Protein AF-A0AAX1YB91-F1 (afdb_monomer)

Solvent-accessible surface area (backbone atoms only — not comparable to full-atom values): 19343 Å² total; per-residue (Å²): 129,89,69,47,73,42,66,29,63,76,40,48,54,97,92,44,94,58,43,62,37,59,66,59,70,47,83,37,47,56,36,30,45,34,45,32,51,86,90,63,46,63,71,57,50,53,52,47,52,40,73,75,34,52,90,83,40,94,71,84,87,83,93,79,67,83,92,74,75,84,89,84,88,81,89,84,90,88,86,89,89,87,80,83,73,68,47,62,65,47,46,56,54,48,52,55,49,48,55,55,48,51,54,51,49,55,54,53,48,60,32,61,36,70,64,92,51,97,86,55,75,83,22,62,35,48,51,48,52,51,51,49,53,52,49,53,54,52,50,52,51,52,52,50,48,52,53,52,50,53,51,55,49,57,73,73,49,76,89,66,68,44,76,48,78,40,60,50,52,68,58,55,66,66,73,45,81,83,62,82,59,51,46,103,83,66,45,38,54,50,79,73,29,44,35,34,34,51,55,97,41,26,77,45,75,38,72,48,78,88,71,42,86,86,47,66,68,59,50,44,52,56,51,33,53,55,27,56,78,71,64,40,57,71,62,28,44,54,38,52,33,53,51,49,53,50,51,29,58,75,68,72,51,56,66,70,64,63,42,67,80,38,65,68,50,40,63,68,59,62,64,66,101,79,65,96,77,59,89,73,70,76,80,76,83,70,49,67,64,54,49,51,51,53,58,48,45,50,33,42,80,68,78,36,44,66,66,49,44,78,75,54,73,81,81,80,127

Radius of gyration: 29.57 Å; Cα contacts (8 Å, |Δi|>4): 265; chains: 1; bounding box: 58×62×84 Å

Foldseek 3Di:
DPWDKQFQQPQDDPPDPGGLAPDGIDTFDQEEQEAEAPPLCLVSVLVSCCVVCVVPDVDDDDDDDVVPDDDDDDDDDDDDDDDDPVVVVVVVVVVVVVVVVVVVVVVVVVLCDADPDPPDDGGVVNVVVVVVVVVVVVVVVVVVVVVVVVVVVCVVDDRRHHYHYDNDVVCSVVVQDDDQDQDVPGDGSLNVGWYWYQAPSYTDTDRDPVSDDDDPLLVLLSQLVSCLVVQVQVSNLVSLLVNLVVVCVVVVHDSCVLCVPPPVCCVRRVPDPPPPPDPPPPPDPDGSVRVVVVSLVSCVVVVNNVVVCVSDPDPPD

Structure (mmCIF, N/CA/C/O backbone):
data_AF-A0AAX1YB91-F1
#
_entry.id   AF-A0AAX1YB91-F1
#
loop_
_atom_site.group_PDB
_atom_site.id
_atom_site.type_symbol
_atom_site.label_atom_id
_atom_site.label_alt_id
_atom_site.label_comp_id
_atom_site.label_asym_id
_atom_site.label_entity_id
_atom_site.label_seq_id
_atom_site.pdbx_PDB_ins_code
_atom_site.Cartn_x
_atom_site.Cartn_y
_atom_site.Cartn_z
_atom_site.occupancy
_atom_site.B_iso_or_equiv
_atom_site.auth_seq_id
_atom_site.auth_comp_id
_atom_site.auth_asym_id
_atom_site.auth_atom_id
_atom_site.pdbx_PDB_model_num
ATOM 1 N N . MET A 1 1 ? 11.766 23.973 -8.578 1.00 48.22 1 MET A N 1
ATOM 2 C CA . MET A 1 1 ? 12.139 22.953 -7.577 1.00 48.22 1 MET A CA 1
ATOM 3 C C . MET A 1 1 ? 13.293 22.188 -8.174 1.00 48.22 1 MET A C 1
ATOM 5 O O . MET A 1 1 ? 13.181 21.817 -9.332 1.00 48.22 1 MET A O 1
ATOM 9 N N . VAL A 1 2 ? 14.394 22.038 -7.446 1.00 55.06 2 VAL A N 1
ATOM 10 C CA . VAL A 1 2 ? 15.493 21.168 -7.877 1.00 55.06 2 VAL A CA 1
ATOM 11 C C . VAL A 1 2 ? 14.982 19.739 -7.709 1.00 55.06 2 VAL A C 1
ATOM 13 O O . VAL A 1 2 ? 14.689 19.331 -6.588 1.00 55.06 2 VAL A O 1
ATOM 16 N N . SER A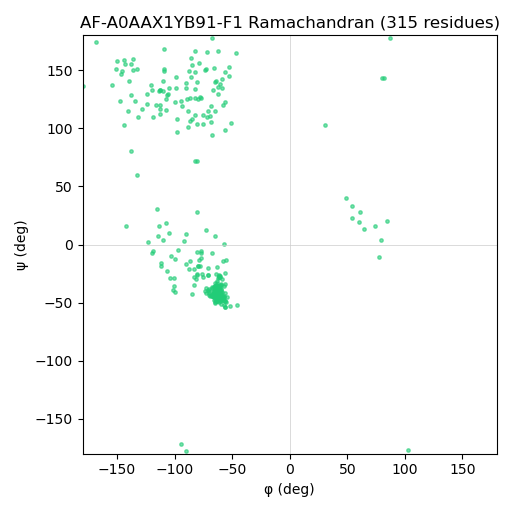 1 3 ? 14.729 19.039 -8.812 1.00 67.19 3 SER A N 1
ATOM 17 C CA . SER A 1 3 ? 14.416 17.610 -8.794 1.00 67.19 3 SER A CA 1
ATOM 18 C C . SER A 1 3 ? 15.719 16.847 -8.609 1.00 67.19 3 SER A C 1
ATOM 20 O O . SER A 1 3 ? 16.680 17.069 -9.345 1.00 67.19 3 SER A O 1
ATOM 22 N N . THR A 1 4 ? 15.765 15.963 -7.619 1.00 87.06 4 THR A N 1
ATOM 23 C CA . THR A 1 4 ? 16.942 15.127 -7.383 1.00 87.06 4 THR A CA 1
ATOM 24 C C . THR A 1 4 ? 16.798 13.859 -8.190 1.00 87.06 4 THR A C 1
ATOM 26 O O . THR A 1 4 ? 15.802 13.156 -8.064 1.00 87.06 4 THR A O 1
ATOM 29 N N . VAL A 1 5 ? 17.789 13.568 -9.021 1.00 91.75 5 VAL A N 1
ATOM 30 C CA . VAL A 1 5 ? 17.759 12.415 -9.919 1.00 91.75 5 VAL A CA 1
ATOM 31 C C . VAL A 1 5 ? 18.680 11.323 -9.387 1.00 91.75 5 VAL A C 1
ATOM 33 O O . VAL A 1 5 ? 19.805 11.603 -8.962 1.00 91.75 5 VAL A O 1
ATOM 36 N N . ILE A 1 6 ? 18.186 10.087 -9.396 1.00 92.69 6 ILE A N 1
ATOM 37 C CA . ILE A 1 6 ? 18.936 8.867 -9.085 1.00 92.69 6 ILE A CA 1
ATOM 38 C C . ILE A 1 6 ? 19.190 8.124 -10.392 1.00 92.69 6 ILE A C 1
ATOM 40 O O . ILE A 1 6 ? 18.256 7.866 -11.146 1.00 92.69 6 ILE A O 1
ATOM 44 N N . ASN A 1 7 ? 20.442 7.762 -10.656 1.00 92.25 7 ASN A N 1
ATOM 45 C CA . ASN A 1 7 ? 20.810 7.024 -11.858 1.00 92.25 7 ASN A CA 1
ATOM 46 C C . ASN A 1 7 ? 20.544 5.527 -11.642 1.00 92.25 7 ASN A C 1
ATOM 48 O O . ASN A 1 7 ? 21.228 4.878 -10.844 1.00 92.25 7 ASN A O 1
ATOM 52 N N . LEU A 1 8 ? 19.560 4.978 -12.355 1.00 91.75 8 LEU A N 1
ATOM 53 C CA . LEU A 1 8 ? 19.151 3.579 -12.218 1.00 91.75 8 LEU A CA 1
ATOM 54 C C . LEU A 1 8 ? 20.141 2.617 -12.885 1.00 91.75 8 LEU A C 1
ATOM 56 O O . LEU A 1 8 ? 20.321 1.503 -12.397 1.00 91.75 8 LEU A O 1
ATOM 60 N N . LYS A 1 9 ? 20.866 3.056 -13.925 1.00 89.75 9 LYS A N 1
ATOM 61 C CA . LYS A 1 9 ? 21.873 2.229 -14.623 1.00 89.75 9 LYS A CA 1
ATOM 62 C C . LYS A 1 9 ? 23.048 1.833 -13.734 1.00 89.75 9 LYS A C 1
ATOM 64 O O . LYS A 1 9 ? 23.705 0.828 -13.991 1.00 89.75 9 LYS A O 1
ATOM 69 N N . GLN A 1 10 ? 23.329 2.622 -12.700 1.00 87.62 10 GLN A N 1
ATOM 70 C CA . GLN A 1 10 ? 24.386 2.327 -11.730 1.00 87.62 10 GLN A CA 1
ATOM 71 C C . GLN A 1 10 ? 23.962 1.287 -10.685 1.00 87.62 10 GLN A C 1
ATOM 73 O O . GLN A 1 10 ? 24.814 0.763 -9.969 1.00 87.62 10 GLN A O 1
ATOM 78 N N . ILE A 1 11 ? 22.666 0.981 -10.585 1.00 88.50 11 ILE A N 1
ATOM 79 C CA . ILE A 1 11 ? 22.140 0.014 -9.626 1.00 88.50 11 ILE A CA 1
ATOM 80 C C . ILE A 1 11 ? 22.173 -1.364 -10.275 1.00 88.50 11 ILE A C 1
ATOM 82 O O . ILE A 1 11 ? 21.309 -1.701 -11.077 1.00 88.50 11 ILE A O 1
ATOM 86 N N . LYS A 1 12 ? 23.169 -2.169 -9.921 1.00 84.44 12 LYS A N 1
ATOM 87 C CA . LYS A 1 12 ? 23.352 -3.541 -10.405 1.00 84.44 12 LYS A CA 1
ATOM 88 C C . LYS A 1 12 ? 23.763 -4.447 -9.251 1.00 84.44 12 LYS A C 1
ATOM 90 O O . LYS A 1 12 ? 24.314 -3.969 -8.262 1.00 84.44 12 LYS A O 1
ATOM 95 N N . PHE A 1 13 ? 23.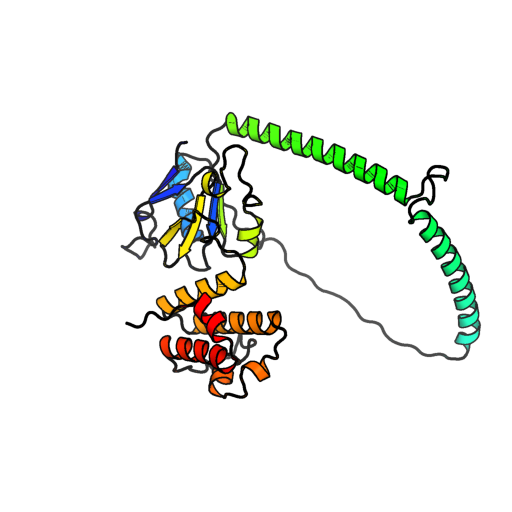483 -5.739 -9.374 1.00 78.06 13 PHE A N 1
ATOM 96 C CA . PHE A 1 13 ? 24.095 -6.733 -8.496 1.00 78.06 13 PHE A CA 1
ATOM 97 C C . PHE A 1 13 ? 25.567 -6.916 -8.868 1.00 78.06 13 PHE A C 1
ATOM 99 O O . PHE A 1 13 ? 25.919 -6.738 -10.034 1.00 78.06 13 PHE A O 1
ATOM 106 N N . ASP A 1 14 ? 26.402 -7.285 -7.897 1.00 72.69 14 ASP A N 1
ATOM 107 C CA . ASP A 1 14 ? 27.850 -7.444 -8.099 1.00 72.69 14 ASP A CA 1
ATOM 108 C C . ASP A 1 14 ? 28.170 -8.444 -9.227 1.00 72.69 14 ASP A C 1
ATOM 110 O O . ASP A 1 14 ? 29.085 -8.215 -10.018 1.00 72.69 14 ASP A O 1
ATOM 114 N N . ASP A 1 15 ? 27.332 -9.473 -9.378 1.00 74.38 15 ASP A N 1
ATOM 115 C CA . ASP A 1 15 ? 27.473 -10.528 -10.389 1.00 74.38 15 ASP A CA 1
ATOM 116 C C . ASP A 1 15 ? 26.717 -10.241 -11.706 1.00 74.38 15 ASP A C 1
ATOM 118 O O . ASP A 1 15 ? 26.695 -11.077 -12.611 1.00 74.38 15 ASP A O 1
ATOM 122 N N . SER A 1 16 ? 26.071 -9.075 -11.841 1.00 75.25 16 SER A N 1
ATOM 123 C CA . SER A 1 16 ? 25.240 -8.726 -13.002 1.00 75.25 16 SER A CA 1
ATOM 124 C C . SER A 1 16 ? 25.842 -7.596 -13.834 1.00 75.25 16 SER A C 1
ATOM 126 O O . SER A 1 16 ? 26.208 -6.533 -13.330 1.00 75.25 16 SER A O 1
ATOM 128 N N . VAL A 1 17 ? 25.867 -7.792 -15.155 1.00 74.62 17 VAL A N 1
ATOM 129 C CA . VAL A 1 17 ? 26.252 -6.747 -16.119 1.00 74.62 17 VAL A CA 1
ATOM 130 C C . VAL A 1 17 ? 25.080 -5.800 -16.401 1.00 74.62 17 VAL A C 1
ATOM 132 O O . VAL A 1 17 ? 25.293 -4.620 -16.679 1.00 74.62 17 VAL A O 1
ATOM 135 N N . SER A 1 18 ? 23.842 -6.294 -16.304 1.00 81.31 18 SER A N 1
ATOM 136 C CA . SER A 1 18 ? 22.633 -5.495 -16.506 1.00 81.31 18 SER A CA 1
ATOM 137 C C . SER A 1 18 ? 22.196 -4.780 -15.222 1.00 81.31 18 SER A C 1
ATOM 139 O O . SER A 1 18 ? 22.308 -5.364 -14.134 1.00 81.31 18 SER A O 1
ATOM 141 N N . PRO A 1 19 ? 21.656 -3.551 -15.333 1.00 86.62 19 PRO A N 1
ATOM 142 C CA . PRO A 1 19 ? 21.009 -2.868 -14.220 1.00 86.62 19 PRO A CA 1
ATOM 143 C C . PRO A 1 19 ? 19.867 -3.696 -13.631 1.00 86.62 19 PRO A C 1
ATOM 145 O O . PRO A 1 19 ? 19.183 -4.431 -14.342 1.00 86.62 19 PRO A O 1
ATOM 148 N N . LEU A 1 20 ? 19.656 -3.549 -12.325 1.00 87.38 20 LEU A N 1
ATOM 149 C CA . LEU A 1 20 ? 18.555 -4.170 -11.602 1.00 87.38 20 LEU A CA 1
ATOM 150 C C . LEU A 1 20 ? 17.213 -3.589 -12.040 1.00 87.38 20 LEU A C 1
ATOM 152 O O . LEU A 1 20 ? 16.265 -4.341 -12.231 1.00 87.38 20 LEU A O 1
ATOM 156 N N . PHE A 1 21 ? 17.133 -2.263 -12.168 1.00 90.25 21 PHE A N 1
ATOM 157 C CA . PHE A 1 21 ? 15.907 -1.562 -12.533 1.00 90.25 21 PHE A CA 1
ATOM 158 C C . PHE A 1 21 ? 15.887 -1.208 -14.018 1.00 90.25 21 PHE A C 1
ATOM 160 O O . PHE A 1 21 ? 16.916 -0.856 -14.597 1.00 90.25 21 PHE A O 1
ATOM 167 N N . LYS A 1 22 ? 14.701 -1.275 -14.625 1.00 88.25 22 LYS A N 1
ATOM 168 C CA . LYS A 1 22 ? 14.459 -0.780 -15.980 1.00 88.25 22 LYS A CA 1
ATOM 169 C C . LYS A 1 22 ? 14.426 0.749 -15.982 1.00 88.25 22 LYS A C 1
ATOM 171 O O . LYS A 1 22 ? 14.001 1.375 -15.011 1.00 88.25 22 LYS A O 1
ATOM 176 N N . GLY A 1 23 ? 14.820 1.328 -17.112 1.00 88.75 23 GLY A N 1
ATOM 177 C CA . GLY A 1 23 ? 14.903 2.772 -17.294 1.00 88.75 23 GLY A CA 1
ATOM 178 C C . GLY A 1 23 ? 16.242 3.357 -16.855 1.00 88.75 23 GLY A C 1
ATOM 179 O O . GLY A 1 23 ? 17.145 2.663 -16.386 1.00 88.75 23 GLY A O 1
ATOM 180 N N . ASP A 1 24 ? 16.368 4.663 -17.055 1.00 90.50 24 ASP A N 1
ATOM 181 C CA . ASP A 1 24 ? 17.648 5.354 -16.930 1.00 90.50 24 ASP A CA 1
ATOM 182 C C . ASP A 1 24 ? 17.775 6.066 -15.583 1.00 90.50 24 ASP A C 1
ATOM 184 O O . ASP A 1 24 ? 18.830 6.032 -14.943 1.00 90.50 24 ASP A O 1
ATOM 188 N N . GLU A 1 25 ? 16.687 6.693 -15.141 1.00 93.19 25 GLU A N 1
ATOM 189 C CA . GLU A 1 25 ? 16.687 7.663 -14.056 1.00 93.19 25 GLU A CA 1
ATOM 190 C C . GLU A 1 25 ? 15.391 7.594 -13.237 1.00 93.19 25 GLU A C 1
ATOM 192 O O . GLU A 1 25 ? 14.311 7.334 -13.767 1.00 93.19 25 GLU A O 1
ATOM 197 N N . LEU A 1 26 ? 15.505 7.853 -11.933 1.00 93.75 26 LEU A N 1
ATOM 198 C CA . LEU A 1 26 ? 14.384 8.027 -11.013 1.00 93.75 26 LEU A CA 1
ATOM 199 C C . LEU A 1 26 ? 14.397 9.452 -10.458 1.00 93.75 26 LEU A C 1
ATOM 201 O O . LEU A 1 26 ? 15.337 9.860 -9.774 1.00 93.75 26 LEU A O 1
ATOM 205 N N . GLU A 1 27 ? 13.321 10.192 -10.712 1.00 93.38 27 GLU A N 1
ATOM 206 C CA . GLU A 1 27 ? 13.147 11.554 -10.211 1.00 93.38 27 GLU A CA 1
ATOM 207 C C . GLU A 1 27 ? 12.528 11.574 -8.809 1.00 93.38 27 GLU A C 1
ATOM 209 O O . GLU A 1 27 ? 11.421 11.073 -8.569 1.00 93.38 27 GLU A O 1
ATOM 214 N N . LEU A 1 28 ? 13.203 12.247 -7.884 1.00 91.81 28 LEU A N 1
ATOM 215 C CA . LEU A 1 28 ? 12.761 12.468 -6.517 1.00 91.81 28 LEU A CA 1
ATOM 216 C C . LEU A 1 28 ? 12.394 13.941 -6.292 1.00 91.81 28 LEU A C 1
ATOM 218 O O . LEU A 1 28 ? 13.132 14.869 -6.630 1.00 91.81 28 LEU A O 1
ATOM 222 N N . SER A 1 29 ? 11.231 14.139 -5.680 1.00 90.06 29 SER A N 1
ATOM 223 C CA . SER A 1 29 ? 10.767 15.409 -5.118 1.00 90.06 29 SER A CA 1
ATOM 224 C C . SER A 1 29 ? 11.110 15.482 -3.622 1.00 90.06 29 SER A C 1
ATOM 226 O O . SER A 1 29 ? 11.781 14.601 -3.088 1.00 90.06 29 SER A O 1
ATOM 228 N N . SER A 1 30 ? 10.619 16.490 -2.897 1.00 87.31 30 SER A N 1
ATOM 229 C CA . SER A 1 30 ? 10.821 16.572 -1.442 1.00 87.31 30 SER A CA 1
ATOM 230 C C . SER A 1 30 ? 10.216 15.393 -0.667 1.00 87.31 30 SER A C 1
ATOM 232 O O . SER A 1 30 ? 10.697 15.064 0.413 1.00 87.31 30 SER A O 1
ATOM 234 N N . LYS A 1 31 ? 9.158 14.754 -1.183 1.00 90.75 31 LYS A N 1
ATOM 235 C CA . LYS A 1 31 ? 8.525 13.582 -0.560 1.00 90.75 31 LYS A CA 1
ATOM 236 C C . LYS A 1 31 ? 8.176 12.549 -1.618 1.00 90.75 31 LYS A C 1
ATOM 238 O O . LYS A 1 31 ? 7.519 12.870 -2.605 1.00 90.75 31 LYS A O 1
ATOM 243 N N . ASN A 1 32 ? 8.595 11.313 -1.395 1.00 93.94 32 ASN A N 1
ATOM 244 C CA . ASN A 1 32 ? 8.465 10.237 -2.365 1.00 93.94 32 ASN A CA 1
ATOM 245 C C . ASN A 1 32 ? 7.949 8.989 -1.656 1.00 93.94 32 ASN A C 1
ATO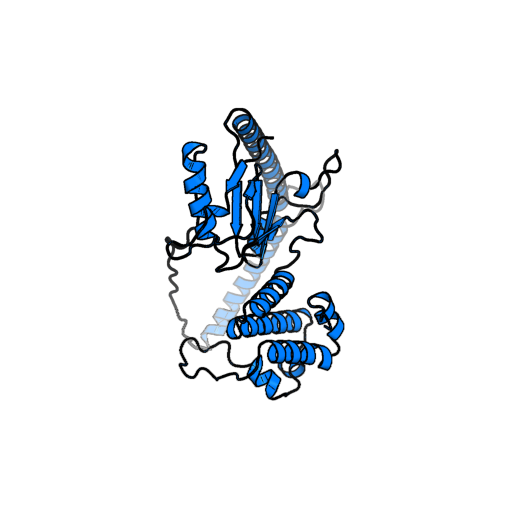M 247 O O . ASN A 1 32 ? 8.560 8.530 -0.693 1.00 93.94 32 ASN A O 1
ATOM 251 N N . PHE A 1 33 ? 6.832 8.452 -2.132 1.00 94.62 33 PHE A N 1
ATOM 252 C CA . PHE A 1 33 ? 6.193 7.261 -1.584 1.00 94.62 33 PHE A CA 1
ATOM 253 C C . PHE A 1 33 ? 6.292 6.148 -2.616 1.00 94.62 33 PHE A C 1
ATOM 255 O O . PHE A 1 33 ? 5.686 6.232 -3.682 1.00 94.62 33 PHE A O 1
ATOM 262 N N . ILE A 1 34 ? 7.072 5.119 -2.310 1.00 94.62 34 ILE A N 1
ATOM 263 C CA . ILE A 1 34 ? 7.382 4.037 -3.236 1.00 94.62 34 ILE A CA 1
ATOM 264 C C . ILE A 1 34 ? 6.864 2.729 -2.645 1.00 94.62 34 ILE A C 1
ATOM 266 O O . ILE A 1 34 ? 7.396 2.220 -1.652 1.00 94.62 34 ILE A O 1
ATOM 270 N N . PHE A 1 35 ? 5.819 2.183 -3.261 1.00 91.44 35 PHE A N 1
ATOM 271 C CA . PHE A 1 35 ? 5.369 0.832 -2.962 1.00 91.44 35 PHE A CA 1
ATOM 272 C C . PHE A 1 35 ? 6.220 -0.170 -3.740 1.00 91.44 35 PHE A C 1
ATOM 274 O O . PHE A 1 35 ? 6.354 -0.076 -4.960 1.00 91.44 35 PHE A O 1
ATOM 281 N N . ALA A 1 36 ? 6.802 -1.132 -3.037 1.00 86.94 36 ALA A N 1
ATOM 282 C CA . ALA A 1 36 ? 7.655 -2.145 -3.635 1.00 86.94 36 ALA A CA 1
ATOM 283 C C . ALA A 1 36 ? 7.523 -3.466 -2.878 1.00 86.94 36 ALA A C 1
ATOM 285 O O . ALA A 1 36 ? 7.777 -3.543 -1.668 1.00 86.94 36 ALA A O 1
ATOM 286 N N . LYS A 1 37 ? 7.166 -4.528 -3.602 1.00 79.69 37 LYS A N 1
ATOM 287 C CA . LYS A 1 37 ? 6.978 -5.869 -3.039 1.00 79.69 37 LYS A CA 1
ATOM 288 C C . LYS A 1 37 ? 8.276 -6.411 -2.435 1.00 79.69 37 LYS A C 1
ATOM 290 O O . LYS A 1 37 ? 9.374 -5.853 -2.576 1.00 79.69 37 LYS A O 1
ATOM 295 N N . ASN A 1 38 ? 8.156 -7.481 -1.659 1.00 72.62 38 ASN A N 1
ATOM 296 C CA . ASN A 1 38 ? 9.329 -8.176 -1.137 1.00 72.62 38 ASN A CA 1
ATOM 297 C C . ASN A 1 38 ? 10.148 -8.769 -2.284 1.00 72.62 38 ASN A C 1
ATOM 299 O O . ASN A 1 38 ? 9.597 -9.188 -3.292 1.00 72.62 38 ASN A O 1
ATOM 303 N N . GLY A 1 39 ? 11.474 -8.688 -2.171 1.00 70.25 39 GLY A N 1
ATOM 304 C CA . GLY A 1 39 ? 12.380 -9.062 -3.259 1.00 70.25 39 GLY A CA 1
ATOM 305 C C . GLY A 1 39 ? 12.529 -8.032 -4.390 1.00 70.25 39 GLY A C 1
ATOM 306 O O . GLY A 1 39 ? 13.485 -8.134 -5.146 1.00 70.25 39 GLY A O 1
ATOM 307 N N . SER A 1 40 ? 11.710 -6.974 -4.475 1.00 80.88 40 SER A N 1
ATOM 308 C CA . SER A 1 40 ? 11.790 -5.968 -5.561 1.00 80.88 40 SER A CA 1
ATOM 309 C C . SER A 1 40 ? 12.996 -5.012 -5.489 1.00 80.88 40 SER A C 1
ATOM 311 O O . SER A 1 40 ? 13.009 -3.989 -6.164 1.00 80.88 40 SER A O 1
ATOM 313 N N . GLY A 1 41 ? 13.998 -5.290 -4.649 1.00 83.25 41 GLY A N 1
ATOM 314 C CA . GLY A 1 41 ? 15.222 -4.482 -4.570 1.00 83.25 41 GLY A CA 1
ATOM 315 C C . GLY A 1 41 ? 15.154 -3.238 -3.675 1.00 83.25 41 GLY A C 1
ATOM 316 O O . GLY A 1 41 ? 15.993 -2.358 -3.823 1.00 83.25 41 GLY A O 1
ATOM 317 N N . LYS A 1 42 ? 14.209 -3.148 -2.723 1.00 88.00 42 LYS A N 1
ATOM 318 C CA . LYS A 1 42 ? 14.085 -2.006 -1.784 1.00 88.00 42 LYS A CA 1
ATOM 319 C C . LYS A 1 42 ? 15.388 -1.669 -1.052 1.00 88.00 42 LYS A C 1
ATOM 321 O O . LYS A 1 42 ? 15.829 -0.524 -1.076 1.00 88.00 42 LYS A O 1
ATOM 326 N N . SER A 1 43 ? 16.006 -2.667 -0.417 1.00 86.00 43 SER A N 1
ATOM 327 C CA . SER A 1 43 ? 17.255 -2.484 0.332 1.00 86.00 43 SER A CA 1
ATOM 328 C C . SER A 1 43 ? 18.410 -2.101 -0.595 1.00 86.00 43 SER A C 1
ATOM 330 O O . SER A 1 43 ? 19.233 -1.266 -0.233 1.00 86.00 43 SER A O 1
ATOM 332 N N . THR A 1 44 ? 18.443 -2.657 -1.810 1.00 89.31 44 THR A N 1
ATOM 333 C CA . THR A 1 44 ? 19.412 -2.280 -2.848 1.00 89.31 44 THR A CA 1
ATOM 334 C C . THR A 1 44 ? 19.230 -0.820 -3.257 1.00 89.31 44 THR A C 1
ATOM 336 O O . THR A 1 44 ? 20.194 -0.065 -3.246 1.00 89.31 44 THR A O 1
ATOM 339 N N . LEU A 1 45 ? 17.993 -0.389 -3.522 1.00 90.31 45 LEU A N 1
ATOM 340 C CA . LEU A 1 45 ? 17.670 0.993 -3.871 1.00 90.31 45 LEU A CA 1
ATOM 341 C C . LEU A 1 45 ? 18.047 1.971 -2.751 1.00 90.31 45 LEU A C 1
ATOM 343 O O . LEU A 1 45 ? 18.655 2.998 -3.032 1.00 90.31 45 LEU A O 1
ATOM 347 N N . SER A 1 46 ? 17.736 1.645 -1.492 1.00 90.25 46 SER A N 1
ATOM 348 C CA . SER A 1 46 ? 18.101 2.469 -0.329 1.00 90.25 46 SER A CA 1
ATOM 349 C C . SER A 1 46 ? 19.619 2.672 -0.232 1.00 90.25 46 SER A C 1
ATOM 351 O O . SER A 1 46 ? 20.097 3.807 -0.158 1.00 90.25 46 SER A O 1
ATOM 353 N N . LYS A 1 47 ? 20.393 1.582 -0.353 1.00 88.94 47 LYS A N 1
ATOM 354 C CA . LYS A 1 47 ? 21.862 1.635 -0.396 1.00 88.94 47 LYS A CA 1
ATOM 355 C C . LYS A 1 47 ? 22.367 2.473 -1.570 1.00 88.94 47 LYS A C 1
ATOM 357 O O . LYS A 1 47 ? 23.245 3.304 -1.377 1.00 88.94 47 LYS A O 1
ATOM 362 N N . SER A 1 48 ? 21.801 2.310 -2.765 1.00 89.56 48 SER A N 1
ATOM 363 C CA . SER A 1 48 ? 22.209 3.081 -3.945 1.00 89.56 48 SER A CA 1
ATOM 364 C C . SER A 1 48 ? 21.902 4.572 -3.824 1.00 89.56 48 SER A C 1
ATOM 366 O O . SER A 1 48 ? 22.741 5.383 -4.208 1.00 89.56 48 SER A O 1
ATOM 368 N N . ILE A 1 49 ? 20.748 4.948 -3.260 1.00 90.62 49 ILE A N 1
ATOM 369 C CA . ILE A 1 49 ? 20.422 6.353 -2.974 1.00 90.62 49 ILE A CA 1
ATOM 370 C C . ILE A 1 49 ? 21.460 6.933 -2.012 1.00 90.62 49 ILE A C 1
ATOM 372 O O . ILE A 1 49 ? 22.005 8.000 -2.286 1.00 90.62 49 ILE A O 1
ATOM 376 N N . TYR A 1 50 ? 21.786 6.213 -0.934 1.00 90.69 50 TYR A N 1
ATOM 377 C CA . TYR A 1 50 ? 22.843 6.616 -0.007 1.00 90.69 50 TYR A CA 1
ATOM 378 C C . TYR A 1 50 ? 24.180 6.813 -0.734 1.00 90.69 50 TYR A C 1
ATOM 380 O O . TYR A 1 50 ? 24.753 7.898 -0.682 1.00 90.69 50 TYR A O 1
ATOM 388 N N . SER A 1 51 ? 24.645 5.816 -1.490 1.00 89.75 51 SER A N 1
ATOM 389 C CA . SER A 1 51 ? 25.932 5.876 -2.190 1.00 89.75 51 SER A CA 1
ATOM 390 C C . SER A 1 51 ? 26.021 7.019 -3.204 1.00 89.75 51 SER A C 1
ATOM 392 O O . SER A 1 51 ? 27.056 7.680 -3.269 1.00 89.75 51 SER A O 1
ATOM 394 N N . GLN A 1 52 ? 24.956 7.258 -3.979 1.00 91.81 52 GLN A N 1
ATOM 395 C CA . GLN A 1 52 ? 24.924 8.296 -5.014 1.00 91.81 52 GLN A CA 1
ATOM 396 C C . GLN A 1 52 ? 24.763 9.709 -4.441 1.00 91.81 52 GLN A C 1
ATOM 398 O O . GLN A 1 52 ? 25.138 10.667 -5.112 1.00 91.81 52 GLN A O 1
ATOM 403 N N . LYS A 1 53 ? 24.178 9.860 -3.243 1.00 91.06 53 LYS A N 1
ATOM 404 C CA . LYS A 1 53 ? 23.771 11.172 -2.710 1.00 91.06 53 LYS A CA 1
ATOM 405 C C . LYS A 1 53 ? 24.423 11.592 -1.400 1.00 91.06 53 LYS A C 1
ATOM 407 O O . LYS A 1 53 ? 24.304 12.760 -1.057 1.00 91.06 53 LYS A O 1
ATOM 412 N N . GLN A 1 54 ? 25.190 10.732 -0.734 1.00 89.25 54 GLN A N 1
ATOM 413 C CA . GLN A 1 54 ? 25.916 11.059 0.507 1.00 89.25 54 GLN A CA 1
ATOM 414 C C . GLN A 1 54 ? 26.883 12.257 0.407 1.00 89.25 54 GLN A C 1
ATOM 416 O O . GLN A 1 54 ? 27.192 12.871 1.421 1.00 89.25 54 GLN A O 1
ATOM 421 N N . SER A 1 55 ? 27.389 12.595 -0.787 1.00 87.25 55 SER A N 1
ATOM 422 C CA . SER A 1 55 ? 28.252 13.772 -0.987 1.00 87.25 55 SER A CA 1
ATOM 423 C C . SER A 1 55 ? 27.470 15.075 -1.172 1.00 87.25 55 SER A C 1
ATOM 425 O O . SER A 1 55 ? 28.031 16.152 -1.004 1.00 87.25 55 SER A O 1
ATOM 427 N N . GLU A 1 56 ? 26.198 14.976 -1.565 1.00 86.50 56 GLU A N 1
ATOM 428 C CA . GLU A 1 56 ? 25.297 16.110 -1.812 1.00 86.50 56 GLU A CA 1
ATOM 429 C C . GLU A 1 56 ? 24.343 16.351 -0.625 1.00 86.50 56 GLU A C 1
ATOM 431 O O . GLU A 1 56 ? 23.918 17.481 -0.400 1.00 86.50 56 GLU A O 1
ATOM 436 N N . TYR A 1 57 ? 24.005 15.299 0.127 1.00 84.81 57 TYR A N 1
ATOM 437 C CA . TYR A 1 57 ? 23.014 15.297 1.202 1.00 84.81 57 TYR A CA 1
ATOM 438 C C . TYR A 1 57 ? 23.521 14.535 2.428 1.00 84.81 57 TYR A C 1
ATOM 440 O O . TYR A 1 57 ? 24.214 13.526 2.312 1.00 84.81 57 TYR A O 1
ATOM 448 N N . GLU A 1 58 ? 23.068 14.949 3.609 1.00 84.00 58 GLU A N 1
ATOM 449 C CA . GLU A 1 58 ? 23.122 14.114 4.809 1.00 84.00 58 GLU A CA 1
ATOM 450 C C . GLU A 1 58 ? 22.021 13.040 4.718 1.00 84.00 58 GLU A C 1
ATOM 452 O O . GLU A 1 58 ? 20.831 13.332 4.860 1.00 84.00 58 GLU A O 1
ATOM 457 N N . VAL A 1 59 ? 22.405 11.798 4.403 1.00 84.62 59 VAL A N 1
ATOM 458 C CA . VAL A 1 59 ? 21.458 10.699 4.155 1.00 84.62 59 VAL A CA 1
ATOM 459 C C . VAL A 1 59 ? 21.323 9.809 5.390 1.00 84.62 59 VAL A C 1
ATOM 461 O O . VAL A 1 59 ? 22.294 9.203 5.841 1.00 84.62 59 VAL A O 1
ATOM 464 N N . HIS A 1 60 ? 20.095 9.661 5.888 1.00 84.19 60 HIS A N 1
ATOM 465 C CA . HIS A 1 60 ? 19.748 8.725 6.960 1.00 84.19 60 HIS A CA 1
ATOM 466 C C . HIS A 1 60 ? 18.830 7.619 6.430 1.00 84.19 60 HIS A C 1
ATOM 468 O O . HIS A 1 60 ? 17.830 7.904 5.771 1.00 84.19 60 HIS A O 1
ATOM 474 N N . VAL A 1 61 ? 19.150 6.364 6.751 1.00 82.75 61 VAL A N 1
ATOM 475 C CA . VAL A 1 61 ? 18.351 5.181 6.393 1.00 82.75 61 VAL A CA 1
ATOM 476 C C . VAL A 1 61 ? 17.763 4.576 7.666 1.00 82.75 61 VAL A C 1
ATOM 478 O O . VAL A 1 61 ? 18.471 4.424 8.660 1.00 82.75 61 VAL A O 1
ATOM 481 N N . PHE A 1 62 ? 16.470 4.251 7.646 1.00 79.00 62 PHE A N 1
ATOM 482 C CA . PHE A 1 62 ? 15.748 3.658 8.771 1.00 79.00 62 PHE A CA 1
ATOM 483 C C . PHE A 1 62 ? 15.005 2.398 8.310 1.00 79.00 62 PHE A C 1
ATOM 485 O O . PHE A 1 62 ? 14.080 2.500 7.507 1.00 79.00 62 PHE A O 1
ATOM 492 N N . ASP A 1 63 ? 15.386 1.240 8.856 1.00 69.88 63 ASP A N 1
ATOM 493 C CA . ASP A 1 63 ? 14.875 -0.082 8.455 1.00 69.88 63 ASP A CA 1
ATOM 494 C C . ASP A 1 63 ? 14.034 -0.778 9.559 1.00 69.88 63 ASP A C 1
ATOM 496 O O . ASP A 1 63 ? 13.769 -1.973 9.471 1.00 69.88 63 ASP A O 1
ATOM 500 N N . GLY A 1 64 ? 13.569 -0.047 10.587 1.00 63.78 64 GLY A N 1
ATOM 501 C CA . GLY A 1 64 ? 12.692 -0.567 11.656 1.00 63.78 64 GLY A CA 1
ATOM 502 C C . GLY A 1 64 ? 13.381 -0.854 13.003 1.00 63.78 64 GLY A C 1
ATOM 503 O O . GLY A 1 64 ? 14.561 -0.567 13.184 1.00 63.78 64 GLY A O 1
ATOM 504 N N . PHE A 1 65 ? 12.612 -1.388 13.966 1.00 51.16 65 PHE A N 1
ATOM 505 C CA . PHE A 1 65 ? 13.023 -1.648 15.366 1.00 51.16 65 PHE A CA 1
ATOM 506 C C . PHE A 1 65 ? 13.066 -3.146 15.751 1.00 51.16 65 PHE A C 1
ATOM 508 O O . PHE A 1 65 ? 13.271 -3.469 16.918 1.00 51.16 65 PHE A O 1
ATOM 515 N N . GLU A 1 66 ? 12.890 -4.071 14.799 1.00 44.09 66 GLU A N 1
ATOM 516 C CA . GLU A 1 66 ? 12.797 -5.532 15.036 1.00 44.09 66 GLU A CA 1
ATOM 517 C C . GLU A 1 66 ? 14.017 -6.158 15.739 1.00 44.09 66 GLU A C 1
ATOM 519 O O . GLU A 1 66 ? 13.926 -7.259 16.269 1.00 44.09 66 GLU A O 1
ATOM 524 N N . SER A 1 67 ? 15.152 -5.462 15.817 1.00 40.72 67 SER A N 1
ATOM 525 C CA . SER A 1 67 ? 16.345 -5.940 16.524 1.00 40.72 67 SER A CA 1
ATOM 526 C C . SER A 1 67 ? 16.280 -5.830 18.055 1.00 40.72 67 SER A C 1
ATOM 528 O O . SER A 1 67 ? 17.225 -6.258 18.717 1.00 40.72 67 SER A O 1
ATOM 530 N N . LEU A 1 68 ? 15.229 -5.227 18.632 1.00 36.72 68 LEU A N 1
ATOM 531 C CA . LEU A 1 68 ? 15.266 -4.733 20.017 1.00 36.72 68 LEU A CA 1
ATOM 532 C C . LEU A 1 68 ? 14.259 -5.346 21.004 1.00 36.72 68 LEU A C 1
ATOM 534 O O . LEU A 1 68 ? 14.353 -5.018 22.186 1.00 36.72 68 LEU A O 1
ATOM 538 N N . ILE A 1 69 ? 13.313 -6.206 20.602 1.00 37.38 69 ILE A N 1
ATOM 539 C CA . ILE A 1 69 ? 12.261 -6.685 21.525 1.00 37.38 69 ILE A CA 1
ATOM 540 C C . ILE A 1 69 ? 11.967 -8.178 21.312 1.00 37.38 69 ILE A C 1
ATOM 542 O O . ILE A 1 69 ? 11.484 -8.569 20.256 1.00 37.38 69 ILE A O 1
ATOM 546 N N . GLY A 1 70 ? 12.263 -9.001 22.327 1.00 36.00 70 GLY A N 1
ATOM 547 C CA . GLY A 1 70 ? 11.848 -10.405 22.428 1.00 36.00 70 GLY A CA 1
ATOM 548 C C . GLY A 1 70 ? 10.621 -10.548 23.333 1.00 36.00 70 GLY A C 1
ATOM 549 O O . GLY A 1 70 ? 10.568 -9.932 24.399 1.00 36.00 70 GLY A O 1
ATOM 550 N N . GLU A 1 71 ? 9.637 -11.332 22.896 1.00 33.53 71 GLU A N 1
ATOM 551 C CA . GLU A 1 71 ? 8.377 -11.572 23.609 1.00 33.53 71 GLU A CA 1
ATOM 552 C C . GLU A 1 71 ? 8.548 -12.632 24.709 1.00 33.53 71 GLU A C 1
ATOM 554 O O . GLU A 1 71 ? 9.251 -13.627 24.539 1.00 33.53 71 GLU A O 1
ATOM 559 N N . ASN A 1 72 ? 7.917 -12.396 25.860 1.00 34.09 72 ASN A N 1
ATOM 560 C CA . ASN A 1 72 ? 7.970 -13.256 27.038 1.00 34.09 72 ASN A CA 1
ATOM 561 C C . ASN A 1 72 ? 6.527 -13.455 27.525 1.00 34.09 72 ASN A C 1
ATOM 563 O O . ASN A 1 72 ? 5.907 -12.508 28.009 1.00 34.09 72 ASN A O 1
ATOM 567 N N . GLU A 1 73 ? 5.987 -14.662 27.374 1.00 48.09 73 GLU A N 1
ATOM 568 C CA . GLU A 1 73 ? 4.671 -15.046 27.890 1.00 48.09 73 GLU A CA 1
ATOM 569 C C . GLU A 1 73 ? 4.863 -15.981 29.082 1.00 48.09 73 GLU A C 1
ATOM 571 O O . GLU A 1 73 ? 5.547 -16.997 28.968 1.00 48.09 73 GLU A O 1
ATOM 576 N N . ASN A 1 74 ? 4.283 -15.646 30.238 1.00 34.47 74 ASN A N 1
ATOM 577 C CA . ASN A 1 74 ? 4.283 -16.557 31.377 1.00 34.47 74 ASN A CA 1
ATOM 578 C C . ASN A 1 74 ? 3.108 -16.328 32.346 1.00 34.47 74 ASN A C 1
ATOM 580 O O . ASN A 1 74 ? 2.876 -15.193 32.765 1.00 34.47 74 ASN A O 1
ATOM 584 N N . LEU A 1 75 ? 2.536 -17.470 32.781 1.00 31.19 75 LEU A N 1
ATOM 585 C CA . LEU A 1 75 ? 1.911 -17.783 34.091 1.00 31.19 75 LEU A CA 1
ATOM 586 C C . LEU A 1 75 ? 0.454 -17.302 34.327 1.00 31.19 75 LEU A C 1
ATOM 588 O O . LEU A 1 75 ? 0.094 -16.199 33.947 1.00 31.19 75 LEU A O 1
ATOM 592 N N . ASP A 1 76 ? -0.456 -18.007 35.019 1.00 31.23 76 ASP A N 1
ATOM 593 C CA . ASP A 1 76 ? -0.529 -19.378 35.556 1.00 31.23 76 ASP A CA 1
ATOM 594 C C . ASP A 1 76 ? -1.984 -19.692 36.014 1.00 31.23 76 ASP A C 1
ATOM 596 O O . ASP A 1 76 ? -2.856 -18.823 36.025 1.00 31.23 76 ASP A O 1
ATOM 600 N N . ALA A 1 77 ? -2.194 -20.951 36.408 1.00 41.50 77 ALA A N 1
ATOM 601 C CA . ALA A 1 77 ? -3.389 -21.692 36.851 1.00 41.50 77 ALA A CA 1
ATOM 602 C C . ALA A 1 77 ? -4.378 -21.094 37.893 1.00 41.50 77 ALA A C 1
ATOM 604 O O . ALA A 1 77 ? -4.026 -20.260 38.720 1.00 41.50 77 ALA A O 1
ATOM 605 N N . PHE A 1 78 ? -5.579 -21.704 37.985 1.00 26.64 78 PHE A N 1
ATOM 606 C CA . PHE A 1 78 ? -6.405 -21.743 39.211 1.00 26.64 78 PHE A CA 1
ATOM 607 C C . PHE A 1 78 ? -7.069 -23.119 39.441 1.00 26.64 78 PHE A C 1
ATOM 609 O O . PHE A 1 78 ? -7.537 -23.760 38.501 1.00 26.64 78 PHE A O 1
ATOM 616 N N . SER A 1 79 ? -7.115 -23.554 40.711 1.00 32.19 79 SER A N 1
ATOM 617 C CA . SER A 1 79 ? -7.689 -24.823 41.201 1.00 32.19 79 SER A CA 1
ATOM 618 C C . SER A 1 79 ? -8.992 -24.609 41.995 1.00 32.19 79 SER A C 1
ATOM 620 O O . SER A 1 79 ? -9.188 -23.567 42.618 1.00 32.19 79 SER A O 1
ATOM 622 N N . LEU A 1 80 ? -9.870 -25.619 41.960 1.00 43.34 80 LEU A N 1
ATOM 623 C CA . LEU A 1 80 ? -11.231 -25.684 42.522 1.00 43.34 80 LEU A CA 1
ATOM 624 C C . LEU A 1 80 ? -11.257 -26.146 43.993 1.00 43.34 80 LEU A C 1
ATOM 626 O O . LEU A 1 80 ? -10.491 -27.031 44.368 1.00 43.34 80 LEU A O 1
ATOM 630 N N . ALA A 1 81 ? -12.236 -25.681 44.785 1.00 36.94 81 ALA A N 1
ATOM 631 C CA . ALA A 1 81 ? -12.666 -26.369 46.013 1.00 36.94 81 ALA A CA 1
ATOM 632 C C . ALA A 1 81 ? -14.155 -26.141 46.367 1.00 36.94 81 ALA A C 1
ATOM 634 O O . ALA A 1 81 ? -14.754 -25.121 46.034 1.00 36.94 81 ALA A O 1
ATOM 635 N N . VAL A 1 82 ? -14.737 -27.144 47.039 1.00 45.16 82 VAL A N 1
ATOM 636 C CA . VAL A 1 82 ? -16.167 -27.391 47.325 1.00 45.16 82 VAL A CA 1
ATOM 637 C C . VAL A 1 82 ? -16.493 -27.167 48.815 1.00 45.16 82 VAL A C 1
ATOM 639 O O . VAL A 1 82 ? -15.676 -27.485 49.669 1.00 45.16 82 VAL A O 1
ATOM 642 N N . GLY A 1 83 ? -17.723 -26.735 49.132 1.00 43.09 83 GLY A N 1
ATOM 643 C CA . GLY A 1 83 ? -18.342 -26.768 50.474 1.00 43.09 83 GLY A CA 1
ATOM 644 C C . GLY A 1 83 ? -19.763 -26.185 50.423 1.00 43.09 83 GLY A C 1
ATOM 645 O O . GLY A 1 83 ? -19.962 -25.219 49.700 1.00 43.09 83 GLY A O 1
ATOM 646 N N . ALA A 1 84 ? -20.779 -26.785 51.059 1.00 49.88 84 ALA A N 1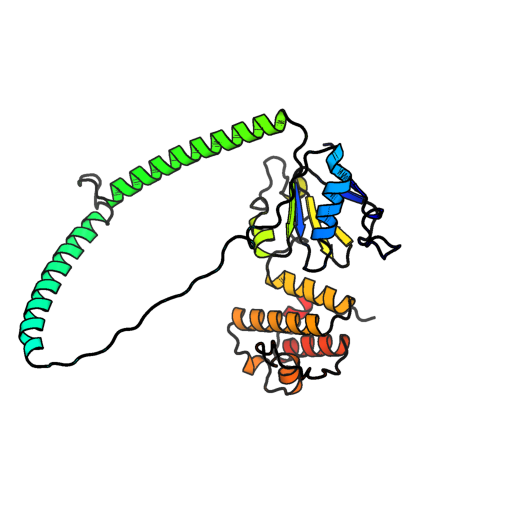
ATOM 647 C CA . ALA A 1 84 ? -22.202 -26.428 50.858 1.00 49.88 84 ALA A CA 1
ATOM 648 C C . ALA A 1 84 ? -22.977 -26.020 52.134 1.00 49.88 84 ALA A C 1
ATOM 650 O O . ALA A 1 84 ? -24.159 -25.719 52.033 1.00 49.88 84 ALA A O 1
ATOM 651 N N . GLY A 1 85 ? -22.329 -25.972 53.307 1.00 50.91 85 GLY A N 1
ATOM 652 C CA . GLY A 1 85 ? -22.949 -25.547 54.579 1.00 50.91 85 GLY A CA 1
ATOM 653 C C . GLY A 1 85 ? -22.610 -24.108 54.995 1.00 50.91 85 GLY A C 1
ATOM 654 O O . GLY A 1 85 ? -23.491 -23.368 55.417 1.00 50.91 85 GLY A O 1
ATOM 655 N N . ASP A 1 86 ? -21.362 -23.672 54.788 1.00 51.28 86 ASP A N 1
ATOM 656 C CA . ASP A 1 86 ? -20.917 -22.286 55.043 1.00 51.28 86 ASP A CA 1
ATOM 657 C C . ASP A 1 86 ? -21.494 -21.281 54.032 1.00 51.28 86 ASP A C 1
ATOM 659 O O . ASP A 1 86 ? -21.620 -20.086 54.311 1.00 51.28 86 ASP A O 1
ATOM 663 N N . LYS A 1 87 ? -21.936 -21.790 52.875 1.00 52.62 87 LYS A N 1
ATOM 664 C CA . LYS A 1 87 ? -22.440 -20.997 51.755 1.00 52.62 87 LYS A CA 1
ATOM 665 C C . LYS A 1 87 ? -23.674 -20.179 52.087 1.00 52.62 87 LYS A C 1
ATOM 667 O O . LYS A 1 87 ? -23.873 -19.160 51.459 1.00 52.62 87 LYS A O 1
ATOM 672 N N . GLU A 1 88 ? -24.513 -20.571 53.036 1.00 47.41 88 GLU A N 1
ATOM 673 C CA . GLU A 1 88 ? -25.795 -19.887 53.257 1.00 47.41 88 GLU A CA 1
ATOM 674 C C . GLU A 1 88 ? -25.657 -18.632 54.138 1.00 47.41 88 GLU A C 1
ATOM 676 O O . GLU A 1 88 ? -26.303 -17.608 53.898 1.00 47.41 88 GLU A O 1
ATOM 681 N N . ALA A 1 89 ? -24.743 -18.665 55.113 1.00 57.59 89 ALA A N 1
ATOM 682 C CA . ALA A 1 89 ? -24.314 -17.469 55.840 1.00 57.59 89 ALA A CA 1
ATOM 683 C C . ALA A 1 89 ? -23.469 -16.555 54.939 1.00 57.59 89 ALA A C 1
ATOM 685 O O . ALA A 1 89 ? -23.640 -15.334 54.955 1.00 57.59 89 ALA A O 1
ATOM 686 N N . GLU A 1 90 ? -22.616 -17.155 54.109 1.00 57.91 90 GLU A N 1
ATOM 687 C CA . GLU A 1 90 ? -21.815 -16.456 53.110 1.00 57.91 90 GLU A CA 1
ATOM 688 C C . GLU A 1 90 ? -22.692 -15.799 52.031 1.00 57.91 90 GLU A C 1
ATOM 690 O O . GLU A 1 90 ? -22.456 -14.647 51.690 1.00 57.91 90 GLU A O 1
ATOM 695 N N . ILE A 1 91 ? -23.771 -16.448 51.578 1.00 60.03 91 ILE A N 1
ATOM 696 C CA . ILE A 1 91 ? -24.767 -15.890 50.647 1.00 60.03 91 ILE A CA 1
ATOM 697 C C . ILE A 1 91 ? -25.425 -14.649 51.255 1.00 60.03 91 ILE A C 1
ATOM 699 O O . ILE A 1 91 ? -25.472 -13.622 50.590 1.00 60.03 91 ILE A O 1
ATOM 703 N N . LYS A 1 92 ? -25.850 -14.671 52.525 1.00 69.25 92 LYS A N 1
ATOM 704 C CA . LYS A 1 92 ? -26.444 -13.481 53.176 1.00 69.25 92 LYS A CA 1
ATOM 705 C C . LYS A 1 92 ? -25.456 -12.323 53.347 1.00 69.25 92 LYS A C 1
ATOM 707 O O . LYS A 1 92 ? -25.831 -11.152 53.250 1.00 69.25 92 LYS A O 1
ATOM 712 N N . GLU A 1 93 ? -24.194 -12.630 53.632 1.00 77.75 93 GLU A N 1
ATOM 713 C CA . GLU A 1 93 ? -23.096 -11.654 53.644 1.00 77.75 93 GLU A CA 1
ATOM 714 C C . GLU A 1 93 ? -22.851 -11.074 52.243 1.00 77.75 93 GLU A C 1
ATOM 716 O O . GLU A 1 93 ? -22.703 -9.858 52.087 1.00 77.75 93 GLU A O 1
ATOM 721 N N . LEU A 1 94 ? -22.841 -11.933 51.221 1.00 73.75 94 LEU A N 1
ATOM 722 C CA . LEU A 1 94 ? -22.678 -11.567 49.818 1.00 73.75 94 LEU A CA 1
ATOM 723 C C . LEU A 1 94 ? -23.856 -10.724 49.318 1.00 73.75 94 LEU A C 1
ATOM 725 O O . LEU A 1 94 ? -23.617 -9.720 48.663 1.00 73.75 94 LEU A O 1
ATOM 729 N N . GLU A 1 95 ? -25.098 -11.026 49.694 1.00 73.25 95 GLU A N 1
ATOM 730 C CA . GLU A 1 95 ? -26.292 -10.235 49.359 1.00 73.25 95 GLU A CA 1
ATOM 731 C C . GLU A 1 95 ? -26.240 -8.822 49.958 1.00 73.25 95 GLU A C 1
ATOM 733 O O . GLU A 1 95 ? -26.523 -7.837 49.274 1.00 73.25 95 GLU A O 1
ATOM 738 N N . LYS A 1 96 ? -25.799 -8.680 51.217 1.00 79.94 96 LYS A N 1
ATOM 739 C CA . LYS A 1 96 ? -25.568 -7.353 51.820 1.00 79.94 96 LYS A CA 1
ATOM 740 C C . LYS A 1 96 ? -24.463 -6.582 51.106 1.00 79.94 96 LYS A C 1
ATOM 742 O O . LYS A 1 96 ? -24.567 -5.364 50.947 1.00 79.94 96 LYS A O 1
ATOM 747 N N . LYS A 1 97 ? -23.398 -7.276 50.693 1.00 88.00 97 LYS A N 1
ATOM 748 C CA . LYS A 1 97 ? -22.321 -6.681 49.895 1.00 88.00 97 LYS A CA 1
ATOM 749 C C . LYS A 1 97 ? -22.836 -6.259 48.522 1.00 88.00 97 LYS A C 1
ATOM 751 O O . LYS A 1 97 ? -22.526 -5.148 48.116 1.00 88.00 97 LYS A O 1
ATOM 756 N N . ILE A 1 98 ? -23.658 -7.073 47.857 1.00 82.56 98 ILE A N 1
ATOM 757 C CA . ILE A 1 98 ? -24.300 -6.748 46.576 1.00 82.56 98 ILE A CA 1
ATOM 758 C C . ILE A 1 98 ? -25.118 -5.465 46.713 1.00 82.56 98 ILE A C 1
ATOM 760 O O . ILE A 1 98 ? -24.844 -4.519 45.988 1.00 82.56 98 ILE A O 1
ATOM 764 N N . LEU A 1 99 ? -26.005 -5.361 47.707 1.00 84.94 99 LEU A N 1
ATOM 765 C CA . LEU A 1 99 ? -26.835 -4.166 47.898 1.00 84.94 99 LEU A CA 1
ATOM 766 C C . LEU A 1 99 ? -26.000 -2.893 48.117 1.00 84.94 99 LEU A C 1
ATOM 768 O O . LEU A 1 99 ? -26.289 -1.832 47.563 1.00 84.94 99 LEU A O 1
ATOM 772 N N . LYS A 1 100 ? -24.938 -2.985 48.924 1.00 88.56 100 LYS A N 1
ATOM 773 C CA . LYS A 1 100 ? -24.039 -1.850 49.176 1.00 88.56 100 LYS A CA 1
ATOM 774 C C . LYS A 1 100 ? -23.243 -1.476 47.921 1.00 88.56 100 LYS A C 1
ATOM 776 O O . LYS A 1 100 ? -23.031 -0.295 47.651 1.00 88.56 100 LYS A O 1
ATOM 781 N N . THR A 1 101 ? -22.834 -2.476 47.146 1.00 84.25 101 THR A N 1
ATOM 782 C CA . THR A 1 101 ? -22.167 -2.296 45.855 1.00 84.25 101 THR A CA 1
ATOM 783 C C . THR A 1 101 ? -23.102 -1.658 44.834 1.00 84.25 101 THR A C 1
ATOM 785 O O . THR A 1 101 ? -22.686 -0.717 44.173 1.00 84.25 101 THR A O 1
ATOM 788 N N . GLU A 1 102 ? -24.365 -2.074 44.746 1.00 85.25 102 GLU A N 1
ATOM 789 C CA . GLU A 1 102 ? -25.377 -1.480 43.862 1.00 85.25 102 GLU A CA 1
ATOM 790 C C . GLU A 1 102 ? -25.648 -0.011 44.206 1.00 85.25 102 GLU A C 1
ATOM 792 O O . GLU A 1 102 ? -25.705 0.840 43.317 1.00 85.25 102 GLU A O 1
ATOM 797 N N . GLN A 1 103 ? -25.740 0.322 45.497 1.00 84.19 103 GLN A N 1
ATOM 798 C CA . GLN A 1 103 ? -25.891 1.710 45.946 1.00 84.19 103 GLN A CA 1
ATOM 799 C C . GLN A 1 103 ? -24.696 2.572 45.530 1.00 84.19 103 GLN A C 1
ATOM 801 O O . GLN A 1 103 ? -24.881 3.647 44.953 1.00 84.19 103 GLN A O 1
ATOM 806 N N . ASN A 1 104 ? -23.477 2.082 45.766 1.00 86.44 104 ASN A N 1
ATOM 807 C CA . ASN A 1 104 ? -22.254 2.757 45.334 1.00 86.44 104 ASN A CA 1
ATOM 808 C C . ASN A 1 104 ? -22.188 2.897 43.808 1.00 86.44 104 ASN A C 1
ATOM 810 O O . ASN A 1 104 ? -21.809 3.953 43.310 1.00 86.44 104 ASN A O 1
ATOM 814 N N . LEU A 1 105 ? -22.599 1.865 43.068 1.00 84.25 105 LEU A N 1
ATOM 815 C CA . LEU A 1 105 ? -22.626 1.862 41.608 1.00 84.25 105 LEU A CA 1
ATOM 816 C C . LEU A 1 105 ? -23.575 2.945 41.080 1.00 84.25 105 LEU A C 1
ATOM 818 O O . LEU A 1 105 ? -23.191 3.698 40.188 1.00 84.25 105 LEU A O 1
ATOM 822 N N . SER A 1 106 ? -24.747 3.114 41.701 1.00 83.19 106 SER A N 1
ATOM 823 C CA . SER A 1 106 ? -25.688 4.189 41.349 1.00 83.19 106 SER A CA 1
ATOM 824 C C . SER A 1 106 ? -25.118 5.592 41.601 1.00 83.19 106 SER A C 1
ATOM 826 O O . SER A 1 106 ? -25.384 6.527 40.844 1.00 83.19 106 SER A O 1
ATOM 828 N N . LEU A 1 107 ? -24.315 5.750 42.659 1.00 81.56 107 LEU A N 1
ATOM 829 C CA . LEU A 1 107 ? -23.708 7.026 43.026 1.00 81.56 107 LEU A CA 1
ATOM 830 C C . LEU A 1 107 ? -22.581 7.397 42.055 1.00 81.56 107 LEU A C 1
ATOM 832 O O . LEU A 1 107 ? -22.500 8.539 41.611 1.00 81.56 107 LEU A O 1
ATOM 836 N N . ILE A 1 108 ? -21.764 6.407 41.684 1.00 81.06 108 ILE A N 1
ATOM 837 C CA . ILE A 1 108 ? -20.707 6.540 40.676 1.00 81.06 108 ILE A CA 1
ATOM 838 C C . ILE A 1 108 ? -21.316 6.851 39.303 1.00 81.06 108 ILE A C 1
ATOM 840 O O . ILE A 1 108 ? -20.834 7.751 38.623 1.00 81.06 108 ILE A O 1
ATOM 844 N N . GLN A 1 109 ? -22.404 6.179 38.910 1.00 81.56 109 GLN A N 1
ATOM 845 C CA . GLN A 1 109 ? -23.098 6.463 37.646 1.00 81.56 109 GLN A CA 1
ATOM 846 C C . GLN A 1 109 ? -23.564 7.917 37.559 1.00 81.56 109 GLN A C 1
ATOM 848 O O . GLN A 1 109 ? -23.255 8.589 36.583 1.00 81.56 109 GLN A O 1
ATOM 853 N N . LYS A 1 110 ? -24.185 8.453 38.616 1.00 79.81 110 LYS A N 1
ATOM 854 C CA . LYS A 1 110 ? -24.609 9.864 38.647 1.00 79.81 110 LYS A CA 1
ATOM 855 C C . LYS A 1 110 ? -23.462 10.868 38.505 1.00 79.81 110 LYS A C 1
ATOM 857 O O . LYS A 1 110 ? -23.694 11.978 38.049 1.00 79.81 110 LYS A O 1
ATOM 862 N N . GLN A 1 111 ? -22.248 10.508 38.916 1.00 80.44 111 GLN A N 1
ATOM 863 C CA . GLN A 1 111 ? -21.064 11.354 38.737 1.00 80.44 111 GLN A CA 1
ATOM 864 C C . GLN A 1 111 ? -20.469 11.255 37.324 1.00 80.44 111 GLN A C 1
ATOM 866 O O . GLN A 1 111 ? -19.799 12.187 36.880 1.00 80.44 111 GLN A O 1
ATOM 871 N N . LEU A 1 112 ? -20.688 10.129 36.640 1.00 81.12 112 LEU A N 1
ATOM 872 C CA . LEU A 1 112 ? -20.209 9.854 35.284 1.00 81.12 112 LEU A CA 1
ATOM 873 C C . LEU A 1 112 ? -21.197 10.285 34.192 1.00 81.12 112 LEU A C 1
ATOM 875 O O . LEU A 1 112 ? -20.800 10.390 33.031 1.00 81.12 112 LEU A O 1
ATOM 879 N N . ASP A 1 113 ? -22.456 10.527 34.546 1.00 80.06 113 ASP A N 1
ATOM 880 C CA . ASP A 1 113 ? -23.466 11.057 33.638 1.00 80.06 113 ASP A CA 1
ATOM 881 C C . ASP A 1 113 ? -23.359 12.579 33.517 1.00 80.06 113 ASP A C 1
ATOM 883 O O . ASP A 1 113 ? -22.998 13.283 34.456 1.00 80.06 113 ASP A O 1
ATOM 887 N N . LYS A 1 114 ? -23.711 13.101 32.340 1.00 76.19 114 LYS A N 1
ATOM 888 C CA . LYS A 1 114 ? -23.801 14.544 32.102 1.00 76.19 114 LYS A CA 1
ATOM 889 C C . LYS A 1 114 ? -24.917 15.147 32.960 1.00 76.19 114 LYS A C 1
ATOM 891 O O . LYS A 1 114 ? -26.004 14.571 33.023 1.00 76.19 114 LYS A O 1
ATOM 896 N N . ARG A 1 115 ? -24.697 16.340 33.530 1.00 77.81 115 ARG A N 1
ATOM 897 C CA . ARG A 1 115 ? -25.744 17.055 34.280 1.00 77.81 115 ARG A CA 1
ATOM 898 C C . ARG A 1 115 ? -27.038 17.217 33.475 1.00 77.81 115 ARG A C 1
ATOM 900 O O . ARG A 1 115 ? -27.013 17.447 32.260 1.00 77.81 115 ARG A O 1
ATOM 907 N N . SER A 1 116 ? -28.170 17.148 34.172 1.00 68.88 116 SER A N 1
ATOM 908 C CA . SER A 1 116 ? -29.502 17.140 33.554 1.00 68.88 116 SER A CA 1
ATOM 909 C C . SER A 1 116 ? -29.962 18.547 33.167 1.00 68.88 116 SER A C 1
ATOM 911 O O . SER A 1 116 ? -30.771 18.715 32.254 1.00 68.88 116 SER A O 1
ATOM 913 N N . SER A 1 117 ? -29.444 19.573 33.851 1.00 69.88 117 SER A N 1
ATOM 914 C CA . SER A 1 117 ? -29.742 20.980 33.578 1.00 69.88 117 SER A CA 1
ATOM 915 C C . SER A 1 117 ? -28.572 21.903 33.936 1.00 69.88 117 SER A C 1
ATOM 917 O O . SER A 1 117 ? -27.724 21.565 34.760 1.00 69.88 117 SER A O 1
ATOM 919 N N . ASP A 1 118 ? -28.533 23.098 33.339 1.00 63.66 118 ASP A N 1
ATOM 920 C CA . ASP A 1 118 ? -27.457 24.082 33.551 1.00 63.66 118 ASP A CA 1
ATOM 921 C C . ASP A 1 118 ? -27.412 24.691 34.970 1.00 63.66 118 ASP A C 1
ATOM 923 O O . ASP A 1 118 ? -26.465 25.412 35.284 1.00 63.66 118 ASP A O 1
ATOM 927 N N . GLY A 1 119 ? -28.405 24.404 35.822 1.00 65.69 119 GLY A N 1
ATOM 928 C CA . GLY A 1 119 ? -28.476 24.859 37.217 1.00 65.69 119 GLY A CA 1
ATOM 929 C C . GLY A 1 119 ? -27.986 23.848 38.262 1.00 65.69 119 GLY A C 1
ATOM 930 O O . GLY A 1 119 ? -27.947 24.190 39.441 1.00 65.69 119 GLY A O 1
ATOM 931 N N . GLU A 1 120 ? -27.639 22.623 37.857 1.00 72.19 120 GLU A N 1
ATOM 932 C CA . GLU A 1 120 ? -27.072 21.594 38.741 1.00 72.19 120 GLU A CA 1
ATOM 933 C C . GLU A 1 120 ? -25.551 21.753 38.889 1.00 72.19 120 GLU A C 1
ATOM 935 O O . GLU A 1 120 ? -24.875 22.300 38.007 1.00 72.19 120 GLU A O 1
ATOM 940 N N . GLU A 1 121 ? -25.010 21.262 40.010 1.00 75.00 121 GLU A N 1
ATOM 941 C CA . GLU A 1 121 ? -23.562 21.220 40.219 1.00 75.00 121 GLU A CA 1
ATOM 942 C C . GLU A 1 121 ? -22.872 20.397 39.113 1.00 75.00 121 GLU A C 1
ATOM 944 O O . GLU A 1 121 ? -23.430 19.394 38.656 1.00 75.00 121 GLU A O 1
ATOM 949 N N . PRO A 1 122 ? -21.674 20.809 38.657 1.00 75.75 122 PRO A N 1
ATOM 950 C CA . PRO A 1 122 ? -20.930 20.078 37.638 1.00 75.75 122 PRO A CA 1
ATOM 951 C 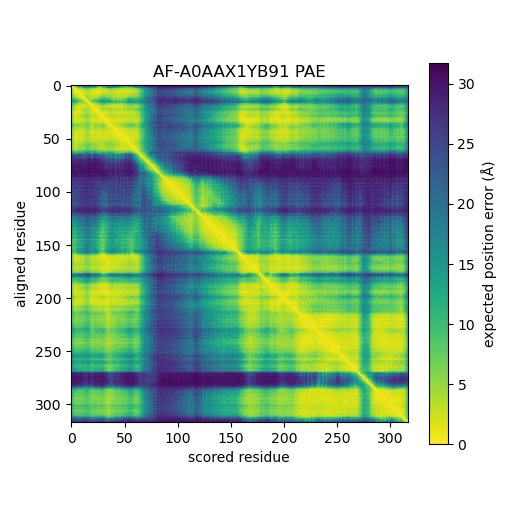C . PRO A 1 122 ? -20.637 18.645 38.087 1.00 75.75 122 PRO A C 1
ATOM 953 O O . PRO A 1 122 ? -20.198 18.405 39.212 1.00 75.75 122 PRO A O 1
ATOM 956 N N . THR A 1 123 ? -20.862 17.691 37.190 1.00 85.12 123 THR A N 1
ATOM 957 C CA . THR A 1 123 ? -20.481 16.290 37.404 1.00 85.12 123 THR A CA 1
ATOM 958 C C . THR A 1 123 ? -19.003 16.071 37.059 1.00 85.12 123 THR A C 1
ATOM 960 O O . THR A 1 123 ? -18.382 16.885 36.372 1.00 85.12 123 THR A O 1
ATOM 963 N N . LEU A 1 124 ? -18.434 14.929 37.464 1.00 84.06 124 LEU A N 1
ATOM 964 C CA . LEU A 1 124 ? -17.083 14.528 37.039 1.00 84.06 124 LEU A CA 1
ATOM 965 C C . LEU A 1 124 ? -16.980 14.403 35.508 1.00 84.06 124 LEU A C 1
ATOM 967 O O . LEU A 1 124 ? -15.915 14.648 34.941 1.00 84.06 124 LEU A O 1
ATOM 971 N N . PHE A 1 125 ? -18.081 14.060 34.831 1.00 84.62 125 PHE A N 1
ATOM 972 C CA . PHE A 1 125 ? -18.163 14.050 33.371 1.00 84.62 125 PHE A CA 1
ATOM 973 C C . PHE A 1 125 ? -18.034 15.450 32.760 1.00 84.62 125 PHE A C 1
ATOM 975 O O . PHE A 1 125 ? -17.304 15.631 31.782 1.00 84.62 125 PHE A O 1
ATOM 982 N N . ASP A 1 126 ? -18.722 16.443 33.329 1.00 83.31 126 ASP A N 1
ATOM 983 C CA . ASP A 1 126 ? -18.658 17.829 32.857 1.00 83.31 126 ASP A CA 1
ATOM 984 C C . ASP A 1 126 ? -17.245 18.406 33.042 1.00 83.31 126 ASP A C 1
ATOM 986 O O . ASP A 1 126 ? -16.688 18.989 32.105 1.00 83.31 126 ASP A O 1
ATOM 990 N N . ASP A 1 127 ? -16.628 18.142 34.197 1.00 86.06 127 ASP A N 1
ATOM 991 C CA . ASP A 1 127 ? -15.238 18.503 34.482 1.00 86.06 127 ASP A CA 1
ATOM 992 C C . ASP A 1 127 ? -14.270 17.835 33.494 1.00 86.06 127 ASP A C 1
ATOM 994 O O . ASP A 1 127 ? -13.404 18.504 32.922 1.00 86.06 127 ASP A O 1
ATOM 998 N N . PHE A 1 128 ? -14.425 16.529 33.237 1.00 87.81 128 PHE A N 1
ATOM 999 C CA . PHE A 1 128 ? -13.612 15.814 32.250 1.00 87.81 128 PHE A CA 1
ATOM 1000 C C . PHE A 1 128 ? -13.741 16.444 30.861 1.00 87.81 128 PHE A C 1
ATOM 1002 O O . PHE A 1 128 ? -12.724 16.730 30.231 1.00 87.81 128 PHE A O 1
ATOM 1009 N N . GLN A 1 129 ? -14.962 16.728 30.397 1.00 87.38 129 GLN A N 1
ATOM 1010 C CA . GLN A 1 129 ? -15.176 17.361 29.094 1.00 87.38 129 GLN A CA 1
ATOM 1011 C C . GLN A 1 129 ? -14.548 18.751 28.997 1.00 87.38 129 GLN A C 1
ATOM 1013 O O . GLN A 1 129 ? -14.028 19.123 27.942 1.00 87.38 129 GLN A O 1
ATOM 1018 N N . GLU A 1 130 ? -14.616 19.555 30.058 1.00 89.56 130 GLU A N 1
ATOM 1019 C CA . GLU A 1 130 ? -13.979 20.870 30.068 1.00 89.56 130 GLU A CA 1
ATOM 1020 C C . GLU A 1 130 ? -12.452 20.742 29.999 1.00 89.56 130 GLU A C 1
ATOM 1022 O O . GLU A 1 130 ? -11.800 21.424 29.197 1.00 89.56 130 GLU A O 1
ATOM 1027 N N . LYS A 1 131 ? -11.873 19.837 30.798 1.00 91.69 131 LYS A N 1
ATOM 1028 C CA . LYS A 1 131 ? -10.428 19.580 30.800 1.00 91.69 131 LYS A CA 1
ATOM 1029 C C . LYS A 1 131 ? -9.947 18.998 29.476 1.00 91.69 131 LYS A C 1
ATOM 1031 O O . LYS A 1 131 ? -8.906 19.440 28.997 1.00 91.69 131 LYS A O 1
ATOM 1036 N N . ASP A 1 132 ? -10.705 18.100 28.858 1.00 91.38 132 ASP A N 1
ATOM 1037 C CA . ASP A 1 132 ? -10.416 17.534 27.538 1.00 91.38 132 ASP A CA 1
ATOM 1038 C C . ASP A 1 132 ? -10.423 18.622 26.454 1.00 91.38 132 ASP A C 1
ATOM 1040 O O . ASP A 1 132 ? -9.457 18.786 25.709 1.00 91.38 132 ASP A O 1
ATOM 1044 N N . LYS A 1 133 ? -11.433 19.505 26.452 1.00 92.44 133 LYS A N 1
ATOM 1045 C CA . LYS A 1 133 ? -11.461 20.681 25.561 1.00 92.44 133 LYS A CA 1
ATOM 1046 C C . LYS A 1 133 ? -10.260 21.601 25.776 1.00 92.44 133 LYS A C 1
ATOM 1048 O O . LYS A 1 133 ? -9.710 22.142 24.810 1.00 92.44 133 LYS A O 1
ATOM 1053 N N . LEU A 1 134 ? -9.864 21.826 27.031 1.00 93.88 134 LEU A N 1
ATOM 1054 C CA . LEU A 1 134 ? -8.694 22.638 27.357 1.00 93.88 134 LEU A CA 1
ATOM 1055 C C . LEU A 1 134 ? -7.403 21.965 26.874 1.00 93.88 134 LEU A C 1
ATOM 1057 O O . LEU A 1 134 ? -6.572 22.641 26.264 1.00 93.88 134 LEU A O 1
ATOM 1061 N N . TYR A 1 135 ? -7.258 20.658 27.102 1.00 93.88 135 TYR A N 1
ATOM 1062 C CA . TYR A 1 135 ? -6.151 19.843 26.608 1.00 93.88 135 TYR A CA 1
ATOM 1063 C C . TYR A 1 135 ? -6.048 19.945 25.086 1.00 93.88 135 TYR A C 1
ATOM 1065 O O . TYR A 1 135 ? -5.022 20.393 24.582 1.00 93.88 135 TYR A O 1
ATOM 1073 N N . GLU A 1 136 ? -7.136 19.677 24.364 1.00 93.38 136 GLU A N 1
ATOM 1074 C CA . GLU A 1 136 ? -7.213 19.762 22.905 1.00 93.38 136 GLU A CA 1
ATOM 1075 C C . GLU A 1 136 ? -6.820 21.146 22.379 1.00 93.38 136 GLU A C 1
ATOM 1077 O O . GLU A 1 136 ? -6.072 21.290 21.407 1.00 93.38 136 GLU A O 1
ATOM 1082 N N . LYS A 1 137 ? -7.277 22.212 23.046 1.00 94.81 137 LYS A N 1
ATOM 1083 C CA . LYS A 1 137 ? -6.908 23.586 22.688 1.00 94.81 137 LYS A CA 1
ATOM 1084 C C . LYS A 1 137 ? -5.407 23.828 22.843 1.00 94.81 137 LYS A C 1
ATOM 1086 O O . LYS A 1 137 ? -4.808 24.493 21.994 1.00 94.81 137 LYS A O 1
ATOM 1091 N N . GLN A 1 138 ? -4.799 23.333 23.917 1.00 93.38 138 GLN A N 1
ATOM 1092 C CA . GLN A 1 138 ? -3.367 23.497 24.169 1.00 93.38 138 GLN A CA 1
ATOM 1093 C C . GLN A 1 138 ? -2.531 22.603 23.247 1.00 93.38 138 GLN A C 1
ATOM 1095 O O . GLN A 1 138 ? -1.551 23.084 22.675 1.00 93.38 138 GLN A O 1
ATOM 1100 N N . TYR A 1 139 ? -2.967 21.367 23.010 1.00 93.56 139 TYR A N 1
ATOM 1101 C CA . TYR A 1 139 ? -2.367 20.439 22.057 1.00 93.56 139 TYR A CA 1
ATOM 1102 C C . TYR A 1 139 ? -2.323 21.046 20.651 1.00 93.56 139 TYR A C 1
ATOM 1104 O O . TYR A 1 139 ? -1.257 21.122 20.045 1.00 93.56 139 TYR A O 1
ATOM 1112 N N . LYS A 1 140 ? -3.434 21.619 20.166 1.00 92.44 140 LYS A N 1
ATOM 1113 C CA . LYS A 1 140 ? -3.488 22.308 18.861 1.00 92.44 140 LYS A CA 1
ATOM 1114 C C . LYS A 1 140 ? -2.528 23.492 18.762 1.00 92.44 140 LYS A C 1
ATOM 1116 O O . LYS A 1 140 ? -1.935 23.717 17.706 1.00 92.44 140 LYS A O 1
ATOM 1121 N N . LYS A 1 141 ? -2.358 24.270 19.838 1.00 93.81 141 LYS A N 1
ATOM 1122 C CA . LYS A 1 141 ? -1.372 25.366 19.858 1.00 93.81 141 LYS A CA 1
ATOM 1123 C C . LYS A 1 141 ? 0.051 24.831 19.754 1.00 93.81 141 LYS A C 1
ATOM 1125 O O . LYS A 1 141 ? 0.839 25.376 18.983 1.00 93.81 141 LYS A O 1
ATOM 1130 N N . LEU A 1 142 ? 0.360 23.786 20.518 1.00 92.56 142 LEU A N 1
ATOM 1131 C CA . LEU A 1 142 ? 1.672 23.155 20.532 1.00 92.56 142 LEU A CA 1
ATOM 1132 C C . LEU A 1 142 ? 2.002 22.535 19.165 1.00 92.56 142 LEU A C 1
ATOM 1134 O O . LEU A 1 142 ? 3.043 22.838 18.585 1.00 92.56 142 LEU A O 1
ATOM 1138 N N . ASP A 1 143 ? 1.077 21.764 18.597 1.00 88.50 143 ASP A N 1
ATOM 1139 C CA . ASP A 1 143 ? 1.185 21.191 17.253 1.00 88.50 143 ASP A CA 1
ATOM 1140 C C . ASP A 1 143 ? 1.362 22.284 16.183 1.00 88.50 143 ASP A C 1
ATOM 1142 O O . ASP A 1 143 ? 2.274 22.219 15.354 1.00 88.50 143 ASP A O 1
ATOM 1146 N N . SER A 1 144 ? 0.575 23.367 16.243 1.00 89.88 144 SER A N 1
ATOM 1147 C CA . SER A 1 144 ? 0.761 24.505 15.337 1.00 89.88 144 SER A CA 1
ATOM 1148 C C . SER A 1 144 ? 2.130 25.165 15.499 1.00 89.88 144 SER A C 1
ATOM 1150 O O . SER A 1 144 ? 2.674 25.642 14.498 1.00 89.88 144 SER A O 1
ATOM 1152 N N . PHE A 1 145 ? 2.660 25.263 16.718 1.00 93.69 145 PHE A N 1
ATOM 1153 C CA . PHE A 1 145 ? 3.982 25.827 16.964 1.00 93.69 145 PHE A CA 1
ATOM 1154 C C . PHE A 1 145 ? 5.059 24.945 16.328 1.00 93.69 145 PHE A C 1
ATOM 1156 O O . PHE A 1 145 ? 5.850 25.449 15.530 1.00 93.69 145 PHE A O 1
ATOM 1163 N N . TYR A 1 146 ? 5.034 23.632 16.577 1.00 88.00 146 TYR A N 1
ATOM 1164 C CA . TYR A 1 146 ? 5.979 22.695 15.969 1.00 88.00 146 TYR A CA 1
ATOM 1165 C C . TYR A 1 146 ? 5.907 22.707 14.441 1.00 88.00 146 TYR A C 1
ATOM 1167 O O . TYR A 1 146 ? 6.944 22.821 13.790 1.00 88.00 146 TYR A O 1
ATOM 1175 N N . LYS A 1 147 ? 4.705 22.703 13.852 1.00 81.94 147 LYS A N 1
ATOM 1176 C CA . LYS A 1 147 ? 4.519 22.795 12.393 1.00 81.94 147 LYS A CA 1
ATOM 1177 C C . LYS A 1 147 ? 5.116 24.076 11.805 1.00 81.94 147 LYS A C 1
ATOM 1179 O O . LYS A 1 147 ? 5.805 24.025 10.785 1.00 81.94 147 LYS A O 1
ATOM 1184 N N . LYS A 1 148 ? 4.880 25.233 12.437 1.00 86.38 148 LYS A N 1
ATOM 1185 C CA . LYS A 1 148 ? 5.423 26.529 11.983 1.00 86.38 148 LYS A CA 1
ATOM 1186 C C . LYS A 1 148 ? 6.944 26.587 12.119 1.00 86.38 148 LYS A C 1
ATOM 1188 O O . LYS A 1 148 ? 7.620 27.046 11.195 1.00 86.38 148 LYS A O 1
ATOM 1193 N N . SER A 1 149 ? 7.477 26.094 13.232 1.00 85.56 149 SER A N 1
ATOM 1194 C CA . SER A 1 149 ? 8.916 26.019 13.482 1.00 85.56 149 SER A CA 1
ATOM 1195 C C . SER A 1 149 ? 9.601 25.096 12.474 1.00 85.56 149 SER A C 1
ATOM 1197 O O . SER A 1 149 ? 10.540 25.523 11.805 1.00 85.56 149 SER A O 1
ATOM 1199 N N . ALA A 1 150 ? 9.072 23.887 12.261 1.00 78.31 150 ALA A N 1
ATOM 1200 C CA . ALA A 1 150 ? 9.583 22.933 11.276 1.00 78.31 150 ALA A CA 1
ATOM 1201 C C . ALA A 1 150 ? 9.571 23.511 9.854 1.00 78.31 150 ALA A C 1
ATOM 1203 O O . ALA A 1 150 ? 10.570 23.422 9.143 1.00 78.31 150 ALA A O 1
ATOM 1204 N N . ARG A 1 151 ? 8.484 24.188 9.456 1.00 78.19 151 ARG A N 1
ATOM 1205 C CA . ARG A 1 151 ? 8.418 24.895 8.167 1.00 78.19 151 ARG A CA 1
ATOM 1206 C C . ARG A 1 151 ? 9.492 25.977 8.053 1.00 78.19 151 ARG A C 1
ATOM 1208 O O . ARG A 1 151 ? 10.141 26.079 7.020 1.00 78.19 151 ARG A O 1
ATOM 1215 N N . THR A 1 152 ? 9.683 26.778 9.099 1.00 83.75 152 THR A N 1
ATOM 1216 C CA . THR A 1 152 ? 10.696 27.846 9.114 1.00 83.75 152 THR A CA 1
ATOM 1217 C C . THR A 1 152 ? 12.107 27.278 8.980 1.00 83.75 152 THR A C 1
ATOM 1219 O O . THR A 1 152 ? 12.911 27.824 8.231 1.00 83.75 152 THR A O 1
ATOM 1222 N N . ILE A 1 153 ? 12.400 26.169 9.664 1.00 80.69 153 ILE A N 1
ATOM 1223 C CA . ILE A 1 153 ? 13.684 25.465 9.566 1.00 80.69 153 ILE A CA 1
ATOM 1224 C C . ILE A 1 153 ? 13.872 24.899 8.155 1.00 80.69 153 ILE A C 1
ATOM 1226 O O . ILE A 1 153 ? 14.910 25.129 7.546 1.00 80.69 153 ILE A O 1
ATOM 1230 N N . SER A 1 154 ? 12.853 24.232 7.609 1.00 70.88 154 SER A N 1
ATOM 1231 C CA . SER A 1 154 ? 12.889 23.656 6.260 1.00 70.88 154 SER A CA 1
ATOM 1232 C C . SER A 1 154 ? 13.081 24.702 5.159 1.00 70.88 154 SER A C 1
ATOM 1234 O O . SER A 1 154 ? 13.620 24.362 4.116 1.00 70.88 154 SER A O 1
ATOM 1236 N N . LEU A 1 155 ? 12.647 25.951 5.364 1.00 75.25 155 LEU A N 1
ATOM 1237 C CA . LEU A 1 155 ? 12.871 27.050 4.415 1.00 75.25 155 LEU A CA 1
ATOM 1238 C C . LEU A 1 155 ? 14.280 27.654 4.503 1.00 75.25 155 LEU A C 1
ATOM 1240 O O . LEU A 1 155 ? 14.684 28.366 3.590 1.00 75.25 155 LEU A O 1
ATOM 1244 N N . LYS A 1 156 ? 14.995 27.430 5.612 1.00 77.06 156 LYS A N 1
ATOM 1245 C CA . LYS A 1 156 ? 16.328 27.994 5.880 1.00 77.06 156 LYS A CA 1
ATOM 1246 C C . LYS A 1 156 ? 17.471 26.996 5.677 1.00 77.06 156 LYS A C 1
ATOM 1248 O O . LYS A 1 156 ? 18.625 27.403 5.756 1.00 77.06 156 LYS A O 1
ATOM 1253 N N . ARG A 1 157 ? 17.162 25.712 5.495 1.00 69.69 157 ARG A N 1
ATOM 1254 C CA . ARG A 1 157 ? 18.128 24.626 5.291 1.00 69.69 157 ARG A CA 1
ATOM 1255 C C . ARG A 1 157 ? 18.079 24.116 3.853 1.00 69.69 157 ARG A C 1
ATOM 1257 O O . ARG A 1 157 ? 17.149 24.440 3.114 1.00 69.69 157 ARG A O 1
ATOM 1264 N N . ASP A 1 158 ? 19.071 23.305 3.504 1.00 67.44 158 ASP A N 1
ATOM 1265 C CA . ASP A 1 158 ? 19.120 22.547 2.256 1.00 67.44 158 ASP A CA 1
ATOM 1266 C C . ASP A 1 158 ? 17.846 21.705 2.046 1.00 67.44 158 ASP A C 1
ATOM 1268 O O . ASP A 1 158 ? 17.162 21.345 3.017 1.00 67.44 158 ASP A O 1
ATOM 1272 N N . PRO A 1 159 ? 17.472 21.416 0.785 1.00 73.19 159 PRO A N 1
ATOM 1273 C CA . PRO A 1 159 ? 16.238 20.706 0.475 1.00 73.19 159 PRO A CA 1
ATOM 1274 C C . PRO A 1 159 ? 16.186 19.334 1.158 1.00 73.19 159 PRO A C 1
ATOM 1276 O O . PRO A 1 159 ? 17.005 18.458 0.903 1.00 73.19 159 PRO A O 1
ATOM 1279 N N . ILE A 1 160 ? 15.173 19.132 2.004 1.00 80.88 160 ILE A N 1
ATOM 1280 C CA . ILE A 1 160 ? 14.911 17.840 2.646 1.00 80.88 160 ILE A CA 1
ATOM 1281 C C . ILE A 1 160 ? 14.200 16.932 1.642 1.00 80.88 160 ILE A C 1
ATOM 1283 O O . ILE A 1 160 ? 13.137 17.285 1.120 1.00 80.88 160 ILE A O 1
ATOM 1287 N N . ILE A 1 161 ? 14.772 15.750 1.416 1.00 87.81 161 ILE A N 1
ATOM 1288 C CA . ILE A 1 161 ? 14.194 14.697 0.583 1.00 87.81 161 ILE A CA 1
ATOM 1289 C C . ILE A 1 161 ? 13.837 13.521 1.479 1.00 87.81 161 ILE A C 1
ATOM 1291 O O . ILE A 1 161 ? 14.691 12.930 2.130 1.00 87.81 161 ILE A O 1
ATOM 1295 N N . MET A 1 162 ? 12.557 13.177 1.496 1.00 90.69 162 MET A N 1
ATOM 1296 C CA . MET A 1 162 ? 12.035 12.002 2.174 1.00 90.69 162 MET A CA 1
ATOM 1297 C C . MET A 1 162 ? 11.678 10.945 1.133 1.00 90.69 162 MET A C 1
ATOM 1299 O O . MET A 1 162 ? 10.946 11.228 0.181 1.00 90.69 162 MET A O 1
ATOM 1303 N N . VAL A 1 163 ? 12.161 9.722 1.332 1.00 92.44 163 VAL A N 1
ATOM 1304 C CA . VAL A 1 163 ? 11.792 8.556 0.526 1.00 92.44 163 VAL A CA 1
ATOM 1305 C C . VAL A 1 163 ? 11.265 7.483 1.467 1.00 92.44 163 VAL A C 1
ATOM 1307 O O . VAL A 1 163 ? 11.968 7.052 2.374 1.00 92.44 163 VAL A O 1
ATOM 1310 N N . ILE A 1 164 ? 10.019 7.067 1.261 1.00 92.50 164 ILE A N 1
ATOM 1311 C CA . ILE A 1 164 ? 9.395 5.969 1.994 1.00 92.50 164 ILE A CA 1
ATOM 1312 C C . ILE A 1 164 ? 9.282 4.786 1.041 1.00 92.50 164 ILE A C 1
ATOM 1314 O O . ILE A 1 164 ? 8.560 4.858 0.049 1.00 92.50 164 ILE A O 1
ATOM 1318 N N . LEU A 1 165 ? 9.995 3.708 1.357 1.00 91.25 165 LEU A N 1
ATOM 1319 C CA . LEU A 1 165 ? 10.017 2.456 0.605 1.00 91.25 165 LEU A CA 1
ATOM 1320 C C . LEU A 1 165 ? 9.377 1.364 1.451 1.00 91.25 165 LEU A C 1
ATOM 1322 O O . LEU A 1 165 ? 9.895 1.020 2.508 1.00 91.25 165 LEU A O 1
ATOM 1326 N N . THR A 1 166 ? 8.257 0.801 1.006 1.00 88.19 166 THR A N 1
ATOM 1327 C CA . THR A 1 166 ? 7.553 -0.213 1.800 1.00 88.19 166 THR A CA 1
ATOM 1328 C C . THR A 1 166 ? 6.884 -1.272 0.938 1.00 88.19 166 THR A C 1
ATOM 1330 O O . THR A 1 166 ? 6.449 -1.007 -0.179 1.00 88.19 166 THR A O 1
ATOM 1333 N N . HIS A 1 167 ? 6.798 -2.479 1.490 1.00 81.81 167 HIS A N 1
ATOM 1334 C CA . HIS A 1 167 ? 5.990 -3.578 0.961 1.00 81.81 167 HIS A CA 1
ATOM 1335 C C . HIS A 1 167 ? 4.659 -3.731 1.700 1.00 81.81 167 HIS A C 1
ATOM 1337 O O . HIS A 1 167 ? 3.787 -4.477 1.262 1.00 81.81 167 HIS A O 1
ATOM 1343 N N . ASN A 1 168 ? 4.506 -3.061 2.844 1.00 82.31 168 ASN A N 1
ATOM 1344 C CA . ASN A 1 168 ? 3.306 -3.150 3.649 1.00 82.31 168 ASN A CA 1
ATOM 1345 C C . ASN A 1 168 ? 2.281 -2.158 3.099 1.00 82.31 168 ASN A C 1
ATOM 1347 O O . ASN A 1 168 ? 2.425 -0.947 3.261 1.00 82.31 168 ASN A O 1
ATOM 1351 N N . VAL A 1 169 ? 1.241 -2.688 2.456 1.00 82.50 169 VAL A N 1
ATOM 1352 C CA . VAL A 1 169 ? 0.175 -1.890 1.836 1.00 82.50 169 VAL A CA 1
ATOM 1353 C C . VAL A 1 169 ? -0.558 -1.048 2.876 1.00 82.50 169 VAL A C 1
ATOM 1355 O O . VAL A 1 169 ? -0.847 0.111 2.618 1.00 82.50 169 VAL A O 1
ATOM 1358 N N . HIS A 1 170 ? -0.812 -1.576 4.075 1.00 80.06 170 HIS A N 1
ATOM 1359 C CA . HIS A 1 170 ? -1.475 -0.807 5.129 1.00 80.06 170 HIS A CA 1
ATOM 1360 C C . HIS A 1 170 ? -0.633 0.391 5.561 1.00 80.06 170 HIS A C 1
ATOM 1362 O O . HIS A 1 170 ? -1.150 1.500 5.670 1.00 80.06 170 HIS A O 1
ATOM 1368 N N . PHE A 1 171 ? 0.670 0.192 5.762 1.00 85.38 171 PHE A N 1
ATOM 1369 C CA . PHE A 1 171 ? 1.575 1.298 6.056 1.00 85.38 171 PHE A CA 1
ATOM 1370 C C . PHE A 1 171 ? 1.643 2.282 4.886 1.00 85.38 171 PHE A C 1
ATOM 1372 O O . PHE A 1 171 ? 1.524 3.484 5.104 1.00 85.38 171 PHE A O 1
ATOM 1379 N N . TYR A 1 172 ? 1.762 1.780 3.651 1.00 88.44 172 TYR A N 1
ATOM 1380 C CA . TYR A 1 172 ? 1.768 2.601 2.444 1.00 88.44 172 TYR A CA 1
ATOM 1381 C C . TYR A 1 172 ? 0.529 3.486 2.362 1.00 88.44 172 TYR A C 1
ATOM 1383 O O . TYR A 1 172 ? 0.681 4.679 2.176 1.00 88.44 172 TYR A O 1
ATOM 1391 N N . LEU A 1 173 ? -0.677 2.950 2.544 1.00 85.12 173 LEU A N 1
ATOM 1392 C CA . LEU A 1 173 ? -1.912 3.733 2.456 1.00 85.12 173 LEU A CA 1
ATOM 1393 C C . LEU A 1 173 ? -2.038 4.759 3.593 1.00 85.12 173 LEU A C 1
ATOM 1395 O O . LEU A 1 173 ? -2.510 5.871 3.368 1.00 85.12 173 LEU A O 1
ATOM 1399 N N . ASN A 1 174 ? -1.585 4.411 4.801 1.00 83.25 174 ASN A N 1
ATOM 1400 C CA . ASN A 1 174 ? -1.747 5.258 5.986 1.00 83.25 174 ASN A CA 1
ATOM 1401 C C . ASN A 1 174 ? -0.679 6.350 6.133 1.00 83.25 174 ASN A C 1
ATOM 1403 O O . ASN A 1 174 ? -0.955 7.386 6.731 1.00 83.25 174 ASN A O 1
ATOM 1407 N N . VAL A 1 175 ? 0.536 6.138 5.618 1.00 87.19 175 VAL A N 1
ATOM 1408 C CA . VAL A 1 175 ? 1.642 7.108 5.741 1.00 87.19 175 VAL A CA 1
ATOM 1409 C C . VAL A 1 175 ? 1.536 8.255 4.734 1.00 87.19 175 VAL A C 1
ATOM 1411 O O . VAL A 1 175 ? 2.169 9.303 4.888 1.00 87.19 175 VAL A O 1
ATOM 1414 N N . GLN A 1 176 ? 0.747 8.067 3.678 1.00 88.50 176 GLN A N 1
ATOM 1415 C CA . GLN A 1 176 ? 0.545 9.083 2.658 1.00 88.50 176 GLN A CA 1
ATOM 1416 C C . GLN A 1 176 ? -0.184 10.308 3.223 1.00 88.50 176 GLN A C 1
ATOM 1418 O O . GLN A 1 176 ? -1.004 10.186 4.134 1.00 88.50 176 GLN A O 1
ATOM 1423 N N . PRO A 1 177 ? 0.047 11.508 2.659 1.00 84.88 177 PRO A N 1
ATOM 1424 C CA . PRO A 1 177 ? -0.716 12.691 3.032 1.00 84.88 177 PRO A CA 1
ATOM 1425 C C . PRO A 1 177 ? -2.217 12.433 2.844 1.00 84.88 177 PRO A C 1
ATOM 1427 O O . PRO A 1 177 ? -2.650 12.083 1.745 1.00 84.88 177 PRO A O 1
ATOM 1430 N N . HIS A 1 178 ? -2.998 12.593 3.916 1.00 70.06 178 HIS A N 1
ATOM 1431 C CA . HIS A 1 178 ? -4.416 12.241 3.912 1.00 70.06 178 HIS A CA 1
ATOM 1432 C C . HIS A 1 178 ? -5.241 13.052 2.904 1.00 70.06 178 HIS A C 1
ATOM 1434 O O . HIS A 1 178 ? -5.176 14.283 2.867 1.00 70.06 178 HIS A O 1
ATOM 1440 N N . GLY A 1 179 ? -6.106 12.328 2.188 1.00 58.94 179 GLY A N 1
ATOM 1441 C CA . GLY A 1 179 ? -7.213 12.853 1.399 1.00 58.94 179 GLY A CA 1
ATOM 1442 C C . GLY A 1 179 ? -6.833 13.373 0.012 1.00 58.94 179 GLY A C 1
ATOM 1443 O O . GLY A 1 179 ? -5.821 14.041 -0.187 1.00 58.94 179 GLY A O 1
ATOM 1444 N N . ASN A 1 180 ? -7.718 13.139 -0.958 1.00 59.97 180 ASN A N 1
ATOM 1445 C CA . ASN A 1 180 ? -7.631 13.717 -2.306 1.00 59.97 180 ASN A CA 1
ATOM 1446 C C . ASN A 1 180 ? -8.167 15.153 -2.348 1.00 59.97 180 ASN A C 1
ATOM 1448 O O . ASN A 1 180 ? -8.674 15.617 -3.371 1.00 59.97 180 ASN A O 1
ATOM 1452 N N . PHE A 1 181 ? -8.073 15.861 -1.222 1.00 70.12 181 PHE A N 1
ATOM 1453 C CA . PHE A 1 181 ? -8.518 17.235 -1.130 1.00 70.12 181 PHE A CA 1
ATOM 1454 C C . PHE A 1 181 ? -7.647 18.080 -2.045 1.00 70.12 181 PHE A C 1
ATOM 1456 O O . PHE A 1 181 ? -6.434 18.224 -1.857 1.00 70.12 181 PHE A O 1
ATOM 1463 N N . LYS A 1 182 ? -8.299 18.626 -3.064 1.00 80.25 182 LYS A N 1
ATOM 1464 C CA . LYS A 1 182 ? -7.725 19.696 -3.853 1.00 80.25 182 LYS A CA 1
ATOM 1465 C C . LYS A 1 182 ? -7.509 20.874 -2.915 1.00 80.25 182 LYS A C 1
ATOM 1467 O O . LYS A 1 182 ? -8.412 21.244 -2.169 1.00 80.25 182 LYS A O 1
ATOM 1472 N N . ASP A 1 183 ? -6.301 21.427 -2.927 1.00 82.25 183 ASP A N 1
ATOM 1473 C CA . ASP A 1 183 ? -6.094 22.720 -2.281 1.00 82.25 183 ASP A CA 1
ATOM 1474 C C . ASP A 1 183 ? -6.843 23.826 -3.034 1.00 82.25 183 ASP A C 1
ATOM 1476 O O . ASP A 1 183 ? -7.417 23.596 -4.100 1.00 82.25 183 ASP A O 1
ATOM 1480 N N . ASP A 1 184 ? -6.775 25.049 -2.515 1.00 83.62 184 ASP A N 1
ATOM 1481 C CA . ASP A 1 184 ? -7.379 26.238 -3.130 1.00 83.62 184 ASP A CA 1
ATOM 1482 C C . ASP A 1 184 ? -6.920 26.484 -4.585 1.00 83.62 184 ASP A C 1
ATOM 1484 O O . ASP A 1 184 ? -7.511 27.288 -5.300 1.00 83.62 184 ASP A O 1
ATOM 1488 N N . LYS A 1 185 ? -5.857 25.802 -5.041 1.00 84.50 185 LYS A N 1
ATOM 1489 C CA . LYS A 1 185 ? -5.316 25.859 -6.407 1.00 84.50 185 LYS A CA 1
ATOM 1490 C C . LYS A 1 185 ? -5.658 24.622 -7.243 1.00 84.50 185 LYS A C 1
ATOM 1492 O O . LYS A 1 185 ? -5.084 24.441 -8.313 1.00 84.50 185 LYS A O 1
ATOM 1497 N N . GLY A 1 186 ? -6.544 23.750 -6.768 1.00 85.81 186 GLY A N 1
ATOM 1498 C CA . GLY A 1 186 ? -6.953 22.542 -7.481 1.00 85.81 186 GLY A CA 1
ATOM 1499 C C . GLY A 1 186 ? -5.972 21.368 -7.385 1.00 85.81 186 GLY A C 1
ATOM 1500 O O . GLY A 1 186 ? -6.223 20.345 -8.020 1.00 85.81 186 GLY A O 1
ATOM 1501 N N . ARG A 1 187 ? -4.878 21.483 -6.616 1.00 86.44 187 ARG A N 1
ATOM 1502 C CA . ARG A 1 187 ? -3.792 20.487 -6.586 1.00 86.44 187 ARG A CA 1
ATOM 1503 C C . ARG A 1 187 ? -4.020 19.418 -5.531 1.00 86.44 187 ARG A C 1
ATOM 1505 O O . ARG A 1 187 ? -4.297 19.722 -4.366 1.00 86.44 187 ARG A O 1
ATOM 1512 N N . THR A 1 188 ? -3.796 18.180 -5.930 1.00 90.00 188 THR A N 1
ATOM 1513 C CA . THR A 1 188 ? -3.902 16.967 -5.120 1.00 90.00 188 THR A CA 1
ATOM 1514 C C . THR A 1 188 ? -2.573 16.616 -4.443 1.00 90.00 188 THR A C 1
ATOM 1516 O O . THR A 1 188 ? -1.580 17.342 -4.555 1.00 90.00 188 THR A O 1
ATOM 1519 N N . LYS A 1 189 ? -2.539 15.490 -3.716 1.00 89.88 189 LYS A N 1
ATOM 1520 C CA . LYS A 1 189 ? -1.291 14.935 -3.173 1.00 89.88 189 LYS A CA 1
ATOM 1521 C C . LYS A 1 189 ? -0.307 14.530 -4.283 1.00 89.88 189 LYS A C 1
ATOM 1523 O O . LYS A 1 189 ? 0.890 14.715 -4.070 1.00 89.88 189 LYS A O 1
ATOM 1528 N N . TYR A 1 190 ? -0.792 14.070 -5.441 1.00 91.69 190 TYR A N 1
ATOM 1529 C CA . TYR A 1 190 ? 0.027 13.607 -6.573 1.00 91.69 190 TYR A CA 1
ATOM 1530 C C . TYR A 1 190 ? 0.754 14.754 -7.290 1.00 91.69 190 TYR A C 1
ATOM 1532 O O . TYR A 1 190 ? 1.841 14.569 -7.818 1.00 91.69 190 TYR A O 1
ATOM 1540 N N . ASP A 1 191 ? 0.208 15.973 -7.231 1.00 89.06 191 ASP A N 1
ATOM 1541 C CA . ASP A 1 191 ? 0.866 17.174 -7.769 1.00 89.06 191 ASP A CA 1
ATOM 1542 C C . ASP A 1 191 ? 1.982 17.706 -6.852 1.00 89.06 191 ASP A C 1
ATOM 1544 O O . ASP A 1 191 ? 2.791 18.547 -7.244 1.00 89.06 191 ASP A O 1
ATOM 1548 N N . LYS A 1 192 ? 1.968 17.297 -5.579 1.00 87.69 192 LYS A N 1
ATOM 1549 C CA . LYS A 1 192 ? 2.820 17.854 -4.516 1.00 87.69 192 LYS A CA 1
ATOM 1550 C C . LYS A 1 192 ? 3.954 16.920 -4.108 1.00 87.69 192 LYS A C 1
ATOM 1552 O O . LYS A 1 192 ? 4.921 17.390 -3.515 1.00 87.69 192 LYS A O 1
ATOM 1557 N N . ASN A 1 193 ? 3.803 15.623 -4.352 1.00 91.81 193 ASN A N 1
ATOM 1558 C CA . ASN A 1 193 ? 4.723 14.572 -3.932 1.00 91.81 193 ASN A CA 1
ATOM 1559 C C . ASN A 1 193 ? 4.790 13.520 -5.039 1.00 91.81 193 ASN A C 1
ATOM 1561 O O . ASN A 1 193 ? 3.821 13.352 -5.776 1.00 91.81 193 ASN A O 1
ATOM 1565 N N . ASN A 1 194 ? 5.884 12.768 -5.102 1.00 94.38 194 ASN A N 1
ATOM 1566 C CA . ASN A 1 194 ? 5.971 11.663 -6.048 1.00 94.38 194 ASN A CA 1
ATOM 1567 C C . ASN A 1 194 ? 5.452 10.370 -5.422 1.00 94.38 194 ASN A C 1
ATOM 1569 O O . ASN A 1 194 ? 5.757 10.048 -4.271 1.00 94.38 194 ASN A O 1
ATOM 1573 N N . PHE A 1 195 ? 4.715 9.610 -6.221 1.00 95.06 195 PHE A N 1
ATOM 1574 C CA . PHE A 1 195 ? 4.232 8.283 -5.880 1.00 95.06 195 PHE A CA 1
ATOM 1575 C C . PHE A 1 195 ? 4.713 7.327 -6.959 1.00 95.06 195 PHE A C 1
ATOM 1577 O O . PHE A 1 195 ? 4.556 7.604 -8.149 1.00 95.06 195 PHE A O 1
ATOM 1584 N N . TYR A 1 196 ? 5.318 6.225 -6.540 1.00 95.06 196 TYR A N 1
ATOM 1585 C CA . TYR A 1 196 ? 5.796 5.194 -7.444 1.00 95.06 196 TYR A CA 1
ATOM 1586 C C . TYR A 1 196 ? 5.367 3.818 -6.956 1.00 95.06 196 TYR A C 1
ATOM 1588 O O . TYR A 1 196 ? 5.263 3.567 -5.752 1.00 95.06 196 TYR A O 1
ATOM 1596 N N . ARG A 1 197 ? 5.192 2.911 -7.908 1.00 92.69 197 ARG A N 1
ATOM 1597 C CA . ARG A 1 197 ? 5.109 1.478 -7.676 1.00 92.69 197 ARG A CA 1
ATOM 1598 C C . ARG A 1 197 ? 6.225 0.786 -8.445 1.00 92.69 197 ARG A C 1
ATOM 1600 O O . ARG A 1 197 ? 6.493 1.164 -9.580 1.00 92.69 197 ARG A O 1
ATOM 1607 N N . ILE A 1 198 ? 6.888 -0.186 -7.824 1.00 89.50 198 ILE A N 1
ATOM 1608 C CA . ILE A 1 198 ? 7.865 -1.032 -8.513 1.00 89.50 198 ILE A CA 1
ATOM 1609 C C . ILE A 1 198 ? 7.185 -2.337 -8.917 1.00 89.50 198 ILE A C 1
ATOM 1611 O O . ILE A 1 198 ? 6.954 -3.186 -8.054 1.00 89.50 198 ILE A O 1
ATOM 1615 N N . ASP A 1 199 ? 6.943 -2.494 -10.216 1.00 83.19 199 ASP A N 1
ATOM 1616 C CA . ASP A 1 199 ? 6.441 -3.726 -10.836 1.00 83.19 199 ASP A CA 1
ATOM 1617 C C . ASP A 1 199 ? 7.486 -4.195 -11.858 1.00 83.19 199 ASP A C 1
ATOM 1619 O O . ASP A 1 199 ? 8.002 -3.386 -12.624 1.00 83.19 199 ASP A O 1
ATOM 1623 N N . HIS A 1 200 ? 7.858 -5.478 -11.861 1.00 79.19 200 HIS A N 1
ATOM 1624 C CA . HIS A 1 200 ? 8.853 -6.035 -12.806 1.00 79.19 200 HIS A CA 1
ATOM 1625 C C . HIS A 1 200 ? 10.164 -5.233 -12.926 1.00 79.19 200 HIS A C 1
ATOM 1627 O O . HIS A 1 200 ? 10.709 -5.055 -14.021 1.00 79.19 200 HIS A O 1
ATOM 1633 N N . HIS A 1 201 ? 10.663 -4.743 -11.787 1.00 84.56 201 HIS A N 1
ATOM 1634 C CA . HIS A 1 201 ? 11.836 -3.868 -11.687 1.00 84.56 201 HIS A CA 1
ATOM 1635 C C . HIS A 1 201 ? 11.719 -2.532 -12.443 1.00 84.56 201 HIS A C 1
ATOM 1637 O O . HIS A 1 201 ? 12.723 -1.873 -12.702 1.00 84.56 201 HIS A O 1
ATOM 1643 N N . GLU A 1 202 ? 10.511 -2.097 -12.774 1.00 88.81 202 GLU A N 1
ATOM 1644 C CA . GLU A 1 202 ? 10.222 -0.814 -13.404 1.00 88.81 202 GLU A CA 1
ATOM 1645 C C . GLU A 1 202 ? 9.510 0.116 -12.424 1.00 88.81 202 GLU A C 1
ATOM 1647 O O . GLU A 1 202 ? 8.654 -0.314 -11.652 1.00 88.81 202 GLU A O 1
ATOM 1652 N N . PHE A 1 203 ? 9.860 1.403 -12.451 1.00 92.75 203 PHE A N 1
ATOM 1653 C CA . PHE A 1 203 ? 9.178 2.419 -11.656 1.00 92.75 203 PHE A CA 1
ATOM 1654 C C . PHE A 1 203 ? 7.967 2.957 -12.414 1.00 92.75 203 PHE A C 1
ATOM 1656 O O . PHE A 1 203 ? 8.095 3.777 -13.321 1.00 92.75 203 PHE A O 1
ATOM 1663 N N . ILE A 1 204 ? 6.777 2.556 -11.986 1.00 92.25 204 ILE A N 1
ATOM 1664 C CA . ILE A 1 204 ? 5.514 3.094 -12.482 1.00 92.25 204 ILE A CA 1
ATOM 1665 C C . ILE A 1 204 ? 5.152 4.316 -11.644 1.00 92.25 204 ILE A C 1
ATOM 1667 O O . ILE A 1 204 ? 4.910 4.206 -10.439 1.00 92.25 204 ILE A O 1
ATOM 1671 N N . LYS A 1 205 ? 5.122 5.498 -12.267 1.00 94.62 205 LYS A N 1
ATOM 1672 C CA . LYS A 1 205 ? 4.711 6.742 -11.604 1.00 94.62 205 LYS A CA 1
ATOM 1673 C C . LYS A 1 205 ? 3.192 6.792 -11.483 1.00 94.62 205 LYS A C 1
ATOM 1675 O O . LYS A 1 205 ? 2.491 6.683 -12.481 1.00 94.62 205 LYS A O 1
ATOM 1680 N N . ILE A 1 206 ? 2.706 6.999 -10.265 1.00 93.31 206 ILE A N 1
ATOM 1681 C CA . ILE A 1 206 ? 1.283 7.146 -9.961 1.00 93.31 206 ILE A CA 1
ATOM 1682 C C . ILE A 1 206 ? 0.955 8.636 -9.974 1.00 93.31 206 ILE A C 1
ATOM 1684 O O . ILE A 1 206 ? 1.509 9.419 -9.197 1.00 93.31 206 ILE A O 1
ATOM 1688 N N . THR A 1 207 ? 0.051 9.026 -10.864 1.00 92.00 207 THR A N 1
ATOM 1689 C CA . THR A 1 207 ? -0.356 10.424 -11.058 1.00 92.00 207 THR A CA 1
ATOM 1690 C C . THR A 1 207 ? -1.792 10.686 -10.624 1.00 92.00 207 THR A C 1
ATOM 1692 O O . THR A 1 207 ? -2.162 11.832 -10.360 1.00 92.00 207 THR A O 1
ATOM 1695 N N . THR A 1 208 ? -2.600 9.630 -10.504 1.00 89.75 208 THR A N 1
ATOM 1696 C CA . THR A 1 208 ? -4.009 9.722 -10.124 1.00 89.75 208 THR A CA 1
ATOM 1697 C C . THR A 1 208 ? -4.399 8.664 -9.095 1.00 89.75 208 THR A C 1
ATOM 1699 O O . THR A 1 208 ? -3.775 7.618 -8.968 1.00 89.75 208 THR A O 1
ATOM 1702 N N . GLU A 1 209 ? -5.504 8.901 -8.385 1.00 86.56 209 GLU A N 1
ATOM 1703 C CA . GLU A 1 209 ? -6.084 7.931 -7.441 1.00 86.56 209 GLU A CA 1
ATOM 1704 C C . GLU A 1 209 ? -6.505 6.614 -8.093 1.00 86.56 209 GLU A C 1
ATOM 1706 O O . GLU A 1 209 ? -6.533 5.582 -7.432 1.00 86.56 209 GLU A O 1
ATOM 1711 N N . LYS A 1 210 ? -6.847 6.632 -9.383 1.00 86.06 210 LYS A N 1
ATOM 1712 C CA . LYS A 1 210 ? -7.243 5.410 -10.085 1.00 86.06 210 LYS A CA 1
ATOM 1713 C C . LYS A 1 210 ? -6.060 4.470 -10.315 1.00 86.06 210 LYS A C 1
ATOM 1715 O O . LYS A 1 210 ? -6.283 3.275 -10.442 1.00 86.06 210 LYS A O 1
ATOM 1720 N N . GLU A 1 211 ? -4.851 5.021 -10.387 1.00 87.31 211 GLU A N 1
ATOM 1721 C CA . GLU A 1 211 ? -3.596 4.280 -10.551 1.00 87.31 211 GLU A CA 1
ATOM 1722 C C . GLU A 1 211 ? -3.002 3.826 -9.207 1.00 87.31 211 GLU A C 1
ATOM 1724 O O . GLU A 1 211 ? -2.176 2.910 -9.179 1.00 87.31 211 GLU A O 1
ATOM 1729 N N . ASP A 1 212 ? -3.395 4.483 -8.110 1.00 89.19 212 ASP A N 1
ATOM 1730 C CA . ASP A 1 212 ? -2.904 4.210 -6.759 1.00 89.19 212 ASP A CA 1
ATOM 1731 C C . ASP A 1 212 ? -3.586 2.974 -6.151 1.00 89.19 212 ASP A C 1
ATOM 1733 O O . ASP A 1 212 ? -4.706 2.606 -6.510 1.00 89.19 212 ASP A O 1
ATOM 1737 N N . LEU A 1 213 ? -2.910 2.343 -5.193 1.00 85.75 213 LEU A N 1
ATOM 1738 C CA . LEU A 1 213 ? -3.479 1.236 -4.433 1.00 85.75 213 LEU A CA 1
ATOM 1739 C C . LEU A 1 213 ? -4.636 1.753 -3.576 1.00 85.75 213 LEU A C 1
ATOM 1741 O O . LEU A 1 213 ? -4.491 2.745 -2.864 1.00 85.75 213 LEU A O 1
ATOM 1745 N N . LYS A 1 214 ? -5.775 1.056 -3.585 1.00 83.12 214 LYS A N 1
ATOM 1746 C CA . LYS A 1 214 ? -6.918 1.406 -2.724 1.00 83.12 214 LYS A CA 1
ATOM 1747 C C . LYS A 1 214 ? -7.004 0.520 -1.499 1.00 83.12 214 LYS A C 1
ATOM 1749 O O . LYS A 1 214 ? -7.421 0.966 -0.433 1.00 83.12 214 LYS A O 1
ATOM 1754 N N . THR A 1 215 ? -6.651 -0.754 -1.652 1.00 83.38 215 THR A N 1
ATOM 1755 C CA . THR A 1 215 ? -6.825 -1.762 -0.603 1.00 83.38 215 THR A CA 1
ATOM 1756 C C . THR A 1 215 ? -5.682 -2.768 -0.586 1.00 83.38 215 THR A C 1
ATOM 1758 O O . THR A 1 215 ? -5.003 -2.992 -1.588 1.00 83.38 215 THR A O 1
ATOM 1761 N N . SER A 1 216 ? -5.504 -3.436 0.555 1.00 81.19 216 SER A N 1
ATOM 1762 C CA . SER A 1 216 ? -4.618 -4.600 0.654 1.00 81.19 216 SER A CA 1
ATOM 1763 C C . SER A 1 216 ? -5.068 -5.758 -0.242 1.00 81.19 216 SER A C 1
ATOM 1765 O O . SER A 1 216 ? -4.223 -6.505 -0.722 1.00 81.19 216 SER A O 1
ATOM 1767 N N . TYR A 1 217 ? -6.371 -5.878 -0.522 1.00 87.44 217 TYR A N 1
ATOM 1768 C CA . TYR A 1 217 ? -6.910 -6.892 -1.428 1.00 87.44 217 TYR A CA 1
ATOM 1769 C C . TYR A 1 217 ? -6.483 -6.661 -2.883 1.00 87.44 217 TYR A C 1
ATOM 1771 O O . TYR A 1 217 ? -6.028 -7.585 -3.547 1.00 87.44 217 TYR A O 1
ATOM 1779 N N . GLU A 1 218 ? -6.551 -5.420 -3.369 1.00 86.62 218 GLU A N 1
ATOM 1780 C CA . GLU A 1 218 ? -6.086 -5.049 -4.714 1.00 86.62 218 GLU A CA 1
ATOM 1781 C C . GLU A 1 218 ? -4.588 -5.331 -4.907 1.00 86.62 218 GLU A C 1
ATOM 1783 O O . GLU A 1 218 ? -4.168 -5.814 -5.959 1.00 86.62 218 GLU A O 1
ATOM 1788 N N . ALA A 1 219 ? -3.785 -5.117 -3.862 1.00 84.44 219 ALA A N 1
ATOM 1789 C CA . ALA A 1 219 ? -2.365 -5.438 -3.895 1.00 84.44 219 ALA A CA 1
ATOM 1790 C C . ALA A 1 219 ? -2.089 -6.941 -4.083 1.00 84.44 219 ALA A C 1
ATOM 1792 O O . ALA A 1 219 ? -1.099 -7.275 -4.731 1.00 84.44 219 ALA A O 1
ATOM 1793 N N . LEU A 1 220 ? -2.959 -7.839 -3.593 1.00 88.06 220 LEU A N 1
ATOM 1794 C CA . LEU A 1 220 ? -2.833 -9.284 -3.841 1.00 88.06 220 LEU A CA 1
ATOM 1795 C C . LEU A 1 220 ? -2.985 -9.615 -5.329 1.00 88.06 220 LEU A C 1
ATOM 1797 O O . LEU A 1 220 ? -2.265 -10.457 -5.851 1.00 88.06 220 LEU A O 1
ATOM 1801 N N . TRP A 1 221 ? -3.894 -8.942 -6.035 1.00 91.25 221 TRP A N 1
ATOM 1802 C CA . TRP A 1 221 ? -4.085 -9.157 -7.472 1.00 91.25 221 TRP A CA 1
ATOM 1803 C C . TRP A 1 221 ? -2.910 -8.639 -8.297 1.00 91.25 221 TRP A C 1
ATOM 1805 O O . TRP A 1 221 ? -2.507 -9.276 -9.270 1.00 91.25 221 TRP A O 1
ATOM 1815 N N . ILE A 1 222 ? -2.334 -7.501 -7.904 1.00 85.38 222 ILE A N 1
ATOM 1816 C CA . ILE A 1 222 ? -1.105 -6.982 -8.517 1.00 85.38 222 ILE A CA 1
ATOM 1817 C C . ILE A 1 222 ? 0.066 -7.924 -8.215 1.00 85.38 222 ILE A C 1
ATOM 1819 O O . ILE A 1 222 ? 0.871 -8.207 -9.093 1.00 85.38 222 ILE A O 1
ATOM 1823 N N . GLU A 1 223 ? 0.174 -8.445 -6.989 1.00 85.19 223 GLU A N 1
ATOM 1824 C CA . GLU A 1 223 ? 1.143 -9.486 -6.618 1.00 85.19 223 GLU A CA 1
ATOM 1825 C C . GLU A 1 223 ? 1.005 -10.730 -7.492 1.00 85.19 223 GLU A C 1
ATOM 1827 O O . GLU A 1 223 ? 1.995 -11.183 -8.059 1.00 85.19 223 GLU A O 1
ATOM 1832 N N . LEU A 1 224 ? -0.213 -11.235 -7.660 1.00 89.94 224 LEU A N 1
ATOM 1833 C CA . LEU A 1 224 ? -0.467 -12.441 -8.429 1.00 89.94 224 LEU A CA 1
ATOM 1834 C C . LEU A 1 224 ? -0.067 -12.305 -9.905 1.00 89.94 224 LEU A C 1
ATOM 1836 O O . LEU A 1 224 ? 0.537 -13.228 -10.451 1.00 89.94 224 LEU A O 1
ATOM 1840 N N . LYS A 1 225 ? -0.378 -11.165 -10.534 1.00 89.00 225 LYS A N 1
ATOM 1841 C CA . LYS A 1 225 ? -0.025 -10.895 -11.936 1.00 89.00 225 LYS A CA 1
ATOM 1842 C C . LYS A 1 225 ? 1.488 -10.894 -12.149 1.00 89.00 225 LYS A C 1
ATOM 1844 O O . LYS A 1 225 ? 1.963 -11.579 -13.049 1.00 89.00 225 LYS A O 1
ATOM 1849 N N . ASP A 1 226 ? 2.243 -10.248 -11.262 1.00 83.00 226 ASP A N 1
ATOM 1850 C CA . ASP A 1 226 ? 3.706 -10.260 -11.366 1.00 83.00 226 ASP A CA 1
ATOM 1851 C C . ASP A 1 226 ? 4.296 -11.660 -11.167 1.00 83.00 226 ASP A C 1
ATOM 1853 O O . ASP A 1 226 ? 5.219 -12.075 -11.864 1.00 83.00 226 ASP A O 1
ATOM 1857 N N . LEU A 1 227 ? 3.760 -12.427 -10.214 1.00 85.62 227 LEU A N 1
ATOM 1858 C CA . LEU A 1 227 ? 4.227 -13.792 -9.968 1.00 85.62 227 LEU A CA 1
ATOM 1859 C C . LEU A 1 227 ? 3.952 -14.718 -11.158 1.00 85.62 227 LEU A C 1
ATOM 1861 O O . LEU A 1 227 ? 4.747 -15.625 -11.412 1.00 85.62 227 LEU A O 1
ATOM 1865 N N . TYR A 1 228 ? 2.853 -14.476 -11.878 1.00 89.19 228 TYR A N 1
ATOM 1866 C CA . TYR A 1 228 ? 2.515 -15.173 -13.114 1.00 89.19 228 TYR A CA 1
ATOM 1867 C C . TYR A 1 228 ? 3.506 -14.861 -14.236 1.00 89.19 228 TYR A C 1
ATOM 1869 O O . TYR A 1 228 ? 4.029 -15.797 -14.840 1.00 89.19 228 TYR A O 1
ATOM 1877 N N . GLU A 1 229 ? 3.833 -13.587 -14.462 1.00 85.12 229 GLU A N 1
ATOM 1878 C CA . GLU A 1 229 ? 4.820 -13.188 -15.475 1.00 85.12 229 GLU A CA 1
ATOM 1879 C C . GLU A 1 229 ? 6.228 -13.727 -15.161 1.00 85.12 229 GLU A C 1
ATOM 1881 O O . GLU A 1 229 ? 6.943 -14.159 -16.065 1.00 85.12 229 GLU A O 1
ATOM 1886 N N . CYS A 1 230 ? 6.609 -13.788 -13.880 1.00 80.81 230 CYS A N 1
ATOM 1887 C CA . CYS A 1 230 ? 7.893 -14.344 -13.439 1.00 80.81 230 CYS A CA 1
ATOM 1888 C C . CYS A 1 230 ? 7.930 -15.884 -13.359 1.00 80.81 230 CYS A C 1
ATOM 1890 O O . CYS A 1 230 ? 8.983 -16.459 -13.079 1.00 80.81 230 CYS A O 1
ATOM 1892 N N . GLY A 1 231 ? 6.805 -16.577 -13.549 1.00 83.62 231 GLY A N 1
ATOM 1893 C CA . GLY A 1 231 ? 6.757 -18.041 -13.495 1.00 83.62 231 GLY A CA 1
ATOM 1894 C C . GLY A 1 231 ? 6.862 -18.656 -12.088 1.00 83.62 231 GLY A C 1
ATOM 1895 O O . GLY A 1 231 ? 7.132 -19.853 -11.950 1.00 83.62 231 GLY A O 1
ATOM 1896 N N . HIS A 1 232 ? 6.658 -17.878 -11.020 1.00 83.38 232 HIS A N 1
ATOM 1897 C CA . HIS A 1 232 ? 6.839 -18.326 -9.632 1.00 83.38 232 HIS A CA 1
ATOM 1898 C C . HIS A 1 232 ? 5.616 -19.083 -9.088 1.00 83.38 232 HIS A C 1
ATOM 1900 O O . HIS A 1 232 ? 4.899 -18.594 -8.213 1.00 83.38 232 HIS A O 1
ATOM 1906 N N . LYS A 1 233 ? 5.406 -20.313 -9.569 1.00 85.19 233 LYS A N 1
ATOM 1907 C CA . LYS A 1 233 ? 4.232 -21.161 -9.271 1.00 85.19 233 LYS A CA 1
ATOM 1908 C C . LYS A 1 233 ? 3.833 -21.231 -7.788 1.00 85.19 233 LYS A C 1
ATOM 1910 O O . LYS A 1 233 ? 2.678 -20.990 -7.455 1.00 85.19 233 LYS A O 1
ATOM 1915 N N . LEU A 1 234 ? 4.769 -21.539 -6.886 1.00 81.94 234 LEU A N 1
ATOM 1916 C CA . LEU A 1 234 ? 4.469 -21.687 -5.449 1.00 81.94 234 LEU A CA 1
ATOM 1917 C C . LEU A 1 234 ? 3.963 -20.381 -4.828 1.00 81.94 234 LEU A C 1
ATOM 1919 O O . LEU A 1 234 ? 2.975 -20.368 -4.096 1.00 81.94 234 LEU A O 1
ATOM 1923 N N . SER A 1 235 ? 4.614 -19.269 -5.160 1.00 82.69 235 SER A N 1
ATOM 1924 C CA . SER A 1 235 ? 4.197 -17.949 -4.702 1.00 82.69 235 SER A CA 1
ATOM 1925 C C . SER A 1 235 ? 2.846 -17.559 -5.300 1.00 82.69 235 SER A C 1
ATOM 1927 O O . SER A 1 235 ? 2.010 -17.019 -4.580 1.00 82.69 235 SER A O 1
ATOM 1929 N N . MET A 1 236 ? 2.595 -17.868 -6.583 1.00 88.50 236 MET A N 1
ATOM 1930 C CA . MET A 1 236 ? 1.281 -17.650 -7.200 1.00 88.50 236 MET A CA 1
ATOM 1931 C C . MET A 1 236 ? 0.189 -18.374 -6.419 1.00 88.50 236 MET A C 1
ATOM 1933 O O . MET A 1 236 ? -0.811 -17.754 -6.074 1.00 88.50 236 MET A O 1
ATOM 1937 N N . LEU A 1 237 ? 0.393 -19.656 -6.097 1.00 87.06 237 LEU A N 1
ATOM 1938 C CA . LEU A 1 237 ? -0.565 -20.447 -5.326 1.00 87.06 237 LEU A CA 1
ATOM 1939 C C . LEU A 1 237 ? -0.848 -19.821 -3.963 1.00 87.06 237 LEU A C 1
ATOM 1941 O O . LEU A 1 237 ? -2.008 -19.651 -3.598 1.00 87.06 237 LEU A O 1
ATOM 1945 N N . ASN A 1 238 ? 0.189 -19.416 -3.234 1.00 85.62 238 ASN A N 1
ATOM 1946 C CA . ASN A 1 238 ? 0.018 -18.757 -1.940 1.00 85.62 238 ASN A CA 1
ATOM 1947 C C . ASN A 1 238 ? -0.798 -17.463 -2.061 1.00 85.62 238 ASN A C 1
ATOM 1949 O O . ASN A 1 238 ? -1.686 -17.209 -1.245 1.00 85.62 238 ASN A O 1
ATOM 1953 N N . THR A 1 239 ? -0.559 -16.666 -3.100 1.00 87.75 239 THR A N 1
ATOM 1954 C CA . THR A 1 239 ? -1.327 -15.440 -3.343 1.00 87.75 239 THR A CA 1
ATOM 1955 C C . THR A 1 239 ? -2.765 -15.739 -3.777 1.00 87.75 239 THR A C 1
ATOM 1957 O O . THR A 1 239 ? -3.689 -15.120 -3.250 1.00 87.75 239 THR A O 1
ATOM 1960 N N . MET A 1 240 ? -2.993 -16.730 -4.646 1.00 93.12 240 MET A N 1
ATOM 1961 C CA . MET A 1 240 ? -4.332 -17.199 -5.038 1.00 93.12 240 MET A CA 1
ATOM 1962 C C . MET A 1 240 ? -5.153 -17.643 -3.820 1.00 93.12 240 MET A C 1
ATOM 1964 O O . MET A 1 240 ? -6.31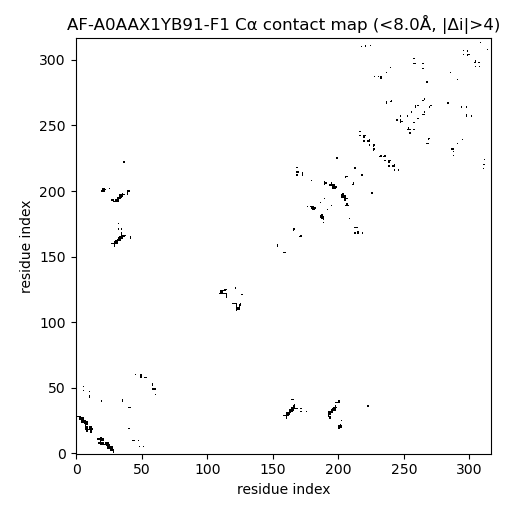0 -17.247 -3.680 1.00 93.12 240 MET A O 1
ATOM 1968 N N . ARG A 1 241 ? -4.543 -18.393 -2.893 1.00 90.75 241 ARG A N 1
ATOM 1969 C CA . ARG A 1 241 ? -5.178 -18.825 -1.636 1.00 90.75 241 ARG A CA 1
ATOM 1970 C C . ARG A 1 241 ? -5.592 -17.639 -0.775 1.00 90.75 241 ARG A C 1
ATOM 1972 O O . ARG A 1 241 ? -6.748 -17.548 -0.376 1.00 90.75 241 ARG A O 1
ATOM 1979 N N . ARG A 1 242 ? -4.686 -16.676 -0.572 1.00 90.81 242 ARG A N 1
ATOM 1980 C CA . ARG A 1 242 ? -4.976 -15.440 0.179 1.00 90.81 242 ARG A CA 1
ATOM 1981 C C . ARG A 1 242 ? -6.116 -14.641 -0.453 1.00 90.81 242 ARG A C 1
ATOM 1983 O O . ARG A 1 242 ? -6.947 -14.091 0.270 1.00 90.81 242 ARG A O 1
ATOM 1990 N N . ILE A 1 243 ? -6.178 -14.581 -1.784 1.00 93.31 243 ILE A N 1
ATOM 1991 C CA . ILE A 1 243 ? -7.279 -13.933 -2.508 1.00 93.31 243 ILE A CA 1
ATOM 1992 C C . ILE A 1 243 ? -8.604 -14.664 -2.266 1.00 93.31 243 ILE A C 1
ATOM 1994 O O . ILE A 1 243 ? -9.580 -13.998 -1.916 1.00 93.31 243 ILE A O 1
ATOM 1998 N N . ILE A 1 244 ? -8.645 -15.994 -2.413 1.00 93.06 244 ILE A N 1
ATOM 1999 C CA . ILE A 1 244 ? -9.854 -16.803 -2.167 1.00 93.06 244 ILE A CA 1
ATOM 2000 C C . ILE A 1 244 ? -10.317 -16.629 -0.724 1.00 93.06 244 ILE A C 1
ATOM 2002 O O . ILE A 1 244 ? -11.471 -16.281 -0.494 1.00 93.06 244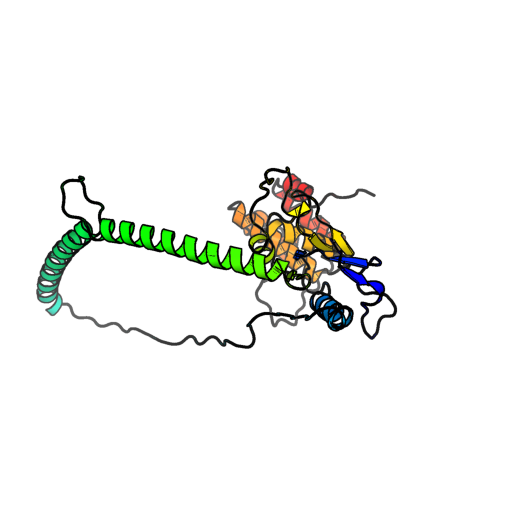 ILE A O 1
ATOM 2006 N N . GLU A 1 245 ? -9.424 -16.798 0.249 1.00 90.25 245 GLU A N 1
ATOM 2007 C CA . GLU A 1 245 ? -9.749 -16.655 1.669 1.00 90.25 245 GLU A CA 1
ATOM 2008 C C . GLU A 1 245 ? -10.321 -15.273 1.989 1.00 90.25 245 GLU A C 1
ATOM 2010 O O . GLU A 1 245 ? -11.328 -15.160 2.690 1.00 90.25 245 GLU A O 1
ATOM 2015 N N . THR A 1 246 ? -9.695 -14.214 1.466 1.00 90.19 246 THR A N 1
ATOM 2016 C CA . THR A 1 246 ? -10.141 -12.837 1.706 1.00 90.19 246 THR A CA 1
ATOM 2017 C C . THR A 1 246 ? -11.507 -12.599 1.065 1.00 90.19 246 THR A C 1
ATOM 2019 O O . THR A 1 246 ? -12.394 -12.041 1.708 1.00 90.19 246 THR A O 1
ATOM 2022 N N . PHE A 1 247 ? -11.706 -13.071 -0.168 1.00 93.81 247 PHE A N 1
ATOM 2023 C CA . PHE A 1 247 ? -12.970 -12.956 -0.893 1.00 93.81 247 PHE A CA 1
ATOM 2024 C C . PHE A 1 247 ? -14.112 -13.703 -0.192 1.00 93.81 247 PHE A C 1
ATOM 2026 O O . PHE A 1 247 ? -15.177 -13.130 0.039 1.00 93.81 247 PHE A O 1
ATOM 2033 N N . VAL A 1 248 ? -13.881 -14.960 0.189 1.00 92.19 248 VAL A N 1
ATOM 2034 C CA . VAL A 1 248 ? -14.855 -15.816 0.878 1.00 92.19 248 VAL A CA 1
ATOM 2035 C C . VAL A 1 248 ? -15.246 -15.207 2.223 1.00 92.19 248 VAL A C 1
ATOM 2037 O O . VAL A 1 248 ? -16.436 -15.083 2.506 1.00 92.19 248 VAL A O 1
ATOM 2040 N N . LYS A 1 249 ? -14.268 -14.763 3.028 1.00 90.12 249 LYS A N 1
ATOM 2041 C CA . LYS A 1 249 ? -14.531 -14.115 4.323 1.00 90.12 249 LYS A CA 1
ATOM 2042 C C . LYS A 1 249 ? -15.319 -12.816 4.155 1.00 90.12 249 LYS A C 1
ATOM 2044 O O . LYS A 1 249 ? -16.310 -12.621 4.852 1.00 90.12 249 LYS A O 1
ATOM 2049 N N . PHE A 1 250 ? -14.915 -11.952 3.221 1.00 91.00 250 PHE A N 1
ATOM 2050 C CA . PHE A 1 250 ? -15.568 -10.658 3.000 1.00 91.00 250 PHE A CA 1
ATOM 2051 C C . PHE A 1 250 ? -17.020 -10.806 2.525 1.00 91.00 250 PHE A C 1
ATOM 2053 O O . PHE A 1 250 ? -17.889 -10.052 2.951 1.00 91.00 250 PHE A O 1
ATOM 2060 N N . ASN A 1 251 ? -17.302 -11.823 1.707 1.00 91.00 251 ASN A N 1
ATOM 2061 C CA . ASN A 1 251 ? -18.648 -12.114 1.210 1.00 91.00 251 ASN A CA 1
ATOM 2062 C C . ASN A 1 251 ? -19.443 -13.077 2.112 1.00 91.00 251 ASN A C 1
ATOM 2064 O O . ASN A 1 251 ? -20.521 -13.522 1.728 1.00 91.00 251 ASN A O 1
ATOM 2068 N N . SER A 1 252 ? -18.941 -13.404 3.312 1.00 91.25 252 SER A N 1
ATOM 2069 C CA . SER A 1 252 ? -19.589 -14.336 4.255 1.00 91.25 252 SER A CA 1
ATOM 2070 C C . SER A 1 252 ? -19.927 -15.709 3.646 1.00 91.25 252 SER A C 1
ATOM 2072 O O . SER A 1 252 ? -20.923 -16.344 4.001 1.00 91.25 252 SER A O 1
ATOM 2074 N N . LEU A 1 253 ? -19.092 -16.182 2.719 1.00 91.25 253 LEU A N 1
ATOM 2075 C CA . LEU A 1 253 ? -19.222 -17.487 2.078 1.00 91.25 253 LEU A CA 1
ATOM 2076 C C . LEU A 1 253 ? -18.544 -18.572 2.928 1.00 91.25 253 LEU A C 1
ATOM 2078 O O . LEU A 1 253 ? -17.681 -18.299 3.762 1.00 91.25 253 LEU A O 1
ATOM 2082 N N . LYS A 1 254 ? -18.912 -19.839 2.704 1.00 88.88 254 LYS A N 1
ATOM 2083 C CA . LYS A 1 254 ? -18.204 -20.984 3.297 1.00 88.88 254 LYS A CA 1
ATOM 2084 C C . LYS A 1 254 ? -17.166 -21.508 2.313 1.00 88.88 254 LYS A C 1
ATOM 2086 O O . LYS A 1 254 ? -17.536 -21.903 1.211 1.00 88.88 254 LYS A O 1
ATOM 2091 N N . GLN A 1 255 ? -15.908 -21.568 2.738 1.00 84.44 255 GLN A N 1
ATOM 2092 C CA . GLN A 1 255 ? -14.780 -22.011 1.913 1.00 84.44 255 GLN A CA 1
ATOM 2093 C C . GLN A 1 255 ? -15.015 -23.399 1.291 1.00 84.44 255 GLN A C 1
ATOM 2095 O O . GLN A 1 255 ? -14.881 -23.550 0.081 1.00 84.44 255 GLN A O 1
ATOM 2100 N N . ASP A 1 256 ? -15.505 -24.370 2.067 1.00 85.56 256 ASP A N 1
ATOM 2101 C CA . ASP A 1 256 ? -15.818 -25.717 1.557 1.00 85.56 256 ASP A CA 1
ATOM 2102 C C . ASP A 1 256 ? -16.882 -25.712 0.450 1.00 85.56 256 ASP A C 1
ATOM 2104 O O . ASP A 1 256 ? -16.817 -26.501 -0.490 1.00 85.56 256 ASP A O 1
ATOM 2108 N N . ARG A 1 257 ? -17.862 -24.798 0.540 1.00 88.00 257 ARG A N 1
ATOM 2109 C CA . ARG A 1 257 ? -18.891 -24.635 -0.499 1.00 88.00 257 ARG A CA 1
ATOM 2110 C C . ARG A 1 257 ? -18.320 -23.972 -1.743 1.00 88.00 257 ARG A C 1
ATOM 2112 O O . ARG A 1 257 ? -18.687 -24.371 -2.837 1.00 88.00 257 ARG A O 1
ATOM 2119 N N . PHE A 1 258 ? -17.416 -23.011 -1.570 1.00 91.44 258 PHE A N 1
ATOM 2120 C CA . PHE A 1 258 ? -16.754 -22.322 -2.676 1.00 91.44 258 PHE A CA 1
ATOM 2121 C C . PHE A 1 258 ? -15.888 -23.279 -3.509 1.00 91.44 258 PHE A C 1
ATOM 2123 O O . PHE A 1 258 ? -15.850 -23.178 -4.730 1.00 91.44 258 PHE A O 1
ATOM 2130 N N . TYR A 1 259 ? -15.260 -24.269 -2.867 1.00 91.25 259 TYR A N 1
ATOM 2131 C CA . TYR A 1 259 ? -14.523 -25.330 -3.559 1.00 91.25 259 TYR A CA 1
ATOM 2132 C C . TYR A 1 259 ? -15.411 -26.414 -4.187 1.00 91.25 259 TYR A C 1
ATOM 2134 O O . TYR A 1 259 ? -14.903 -27.229 -4.953 1.00 91.25 259 TYR A O 1
ATOM 2142 N N . GLN A 1 260 ? -16.710 -26.450 -3.868 1.00 88.88 260 GLN A N 1
ATOM 2143 C CA . GLN A 1 260 ? -17.707 -27.368 -4.441 1.00 88.88 260 GLN A CA 1
ATOM 2144 C C . GLN A 1 260 ? -17.351 -28.866 -4.349 1.00 88.88 260 GLN A C 1
ATOM 2146 O O . GLN A 1 260 ? -17.843 -29.676 -5.129 1.00 88.88 260 GLN A O 1
ATOM 2151 N N . GLY A 1 261 ? -16.482 -29.257 -3.411 1.00 83.31 261 GLY A N 1
ATOM 2152 C CA . GLY A 1 261 ? -15.969 -30.631 -3.334 1.00 83.31 261 GLY A CA 1
ATOM 2153 C C . GLY A 1 261 ? -15.114 -31.053 -4.539 1.00 83.31 261 GLY A C 1
ATOM 2154 O O . GLY A 1 261 ? -14.851 -32.240 -4.705 1.00 83.31 261 GLY A O 1
ATOM 2155 N N . ASN A 1 262 ? -14.680 -30.109 -5.378 1.00 87.19 262 ASN A N 1
ATOM 2156 C CA . ASN A 1 262 ? -13.827 -30.383 -6.526 1.00 87.19 262 ASN A CA 1
ATOM 2157 C C . ASN A 1 262 ? -12.415 -30.755 -6.046 1.00 87.19 262 ASN A C 1
ATOM 2159 O O . ASN A 1 262 ? -11.702 -29.928 -5.469 1.00 87.19 262 ASN A O 1
ATOM 2163 N N . GLU A 1 263 ? -12.005 -31.999 -6.302 1.00 84.88 263 GLU A N 1
ATOM 2164 C CA . GLU A 1 263 ? -10.703 -32.527 -5.881 1.00 84.88 263 GLU A CA 1
ATOM 2165 C C . GLU A 1 263 ? -9.526 -31.696 -6.403 1.00 84.88 263 GLU A C 1
ATOM 2167 O O . GLU A 1 263 ? -8.550 -31.503 -5.679 1.00 84.88 263 GLU A O 1
ATOM 2172 N N . GLN A 1 264 ? -9.619 -31.151 -7.623 1.00 84.88 264 GLN A N 1
ATOM 2173 C CA . GLN A 1 264 ? -8.559 -30.318 -8.193 1.00 84.88 264 GLN A CA 1
ATOM 2174 C C . GLN A 1 264 ? -8.423 -28.999 -7.432 1.00 84.88 264 GLN A C 1
ATOM 2176 O O . GLN A 1 264 ? -7.311 -28.609 -7.077 1.00 84.88 264 GLN A O 1
ATOM 2181 N N . TYR A 1 265 ? -9.537 -28.332 -7.113 1.00 88.62 265 TYR A N 1
ATOM 2182 C CA . TYR A 1 265 ? -9.491 -27.084 -6.348 1.00 88.62 265 TYR A CA 1
ATOM 2183 C C . TYR A 1 265 ? -9.002 -27.308 -4.922 1.00 88.62 265 TYR A C 1
ATOM 2185 O O . TYR A 1 265 ? -8.178 -26.541 -4.427 1.00 88.62 265 TYR A O 1
ATOM 2193 N N . LEU A 1 266 ? -9.466 -28.378 -4.274 1.00 85.50 266 LEU A N 1
ATOM 2194 C CA . LEU A 1 266 ? -9.030 -28.731 -2.928 1.00 85.50 266 LEU A CA 1
ATOM 2195 C C . LEU A 1 266 ? -7.529 -29.025 -2.899 1.00 85.50 266 LEU A C 1
ATOM 2197 O O . LEU A 1 266 ? -6.817 -28.496 -2.047 1.00 85.50 266 LEU A O 1
ATOM 2201 N N . LYS A 1 267 ? -7.031 -29.798 -3.867 1.00 83.25 267 LYS A N 1
ATOM 2202 C CA . LYS A 1 267 ? -5.606 -30.099 -3.999 1.00 83.25 267 LYS A CA 1
ATOM 2203 C C . LYS A 1 267 ? -4.778 -28.841 -4.278 1.00 83.25 267 LYS A C 1
ATOM 2205 O O . LYS A 1 267 ? -3.687 -28.701 -3.748 1.00 83.25 267 LYS A O 1
ATOM 2210 N N . LEU A 1 268 ? -5.266 -27.901 -5.078 1.00 82.25 268 LEU A N 1
ATOM 2211 C CA . LEU A 1 268 ? -4.456 -26.750 -5.477 1.00 82.25 268 LEU A CA 1
ATOM 2212 C C . LEU A 1 268 ? -4.501 -25.605 -4.448 1.00 82.25 268 LEU A C 1
ATOM 2214 O O . LEU A 1 268 ? -3.473 -25.021 -4.083 1.00 82.25 268 LEU A O 1
ATOM 2218 N N . PHE A 1 269 ? -5.689 -25.309 -3.926 1.00 85.31 269 PHE A N 1
ATOM 2219 C CA . PHE A 1 269 ? -5.964 -24.118 -3.122 1.00 85.31 269 PHE A CA 1
ATOM 2220 C C . PHE A 1 269 ? -6.273 -24.413 -1.646 1.00 85.31 269 PHE A C 1
ATOM 2222 O O . PHE A 1 269 ? -6.191 -23.504 -0.827 1.00 85.31 269 PHE A O 1
ATOM 2229 N N . ASN A 1 270 ? -6.580 -25.658 -1.269 1.00 76.94 270 ASN A N 1
ATOM 2230 C CA . ASN A 1 270 ? -6.970 -26.003 0.107 1.00 76.94 270 ASN A CA 1
ATOM 2231 C C . ASN A 1 270 ? -5.922 -26.835 0.874 1.00 76.94 270 ASN A C 1
ATOM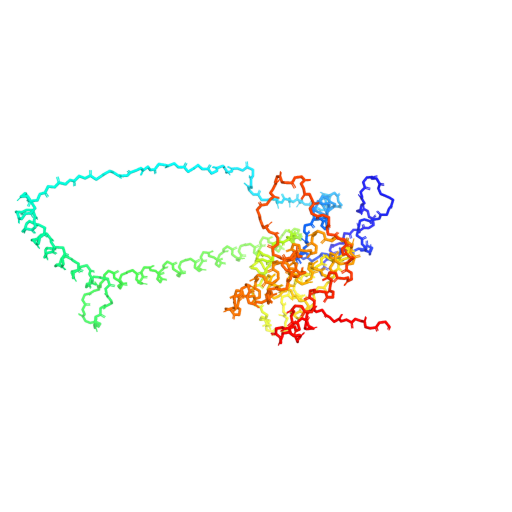 2233 O O . ASN A 1 270 ? -6.172 -27.243 2.006 1.00 76.94 270 ASN A O 1
ATOM 2237 N N . VAL A 1 271 ? -4.746 -27.105 0.292 1.00 61.78 271 VAL A N 1
ATOM 2238 C CA . VAL A 1 271 ? -3.717 -27.939 0.941 1.00 61.78 271 VAL A CA 1
ATOM 2239 C C . VAL A 1 271 ? -2.918 -27.129 1.960 1.00 61.78 271 VAL A C 1
ATOM 2241 O O . VAL A 1 271 ? -2.062 -26.331 1.585 1.00 61.78 271 VAL A O 1
ATOM 2244 N N . ASN A 1 272 ? -3.232 -27.365 3.236 1.00 47.16 272 ASN A N 1
ATOM 2245 C CA . ASN A 1 272 ? -2.499 -27.053 4.468 1.00 47.16 272 ASN A CA 1
ATOM 2246 C C . ASN A 1 272 ? -1.602 -25.803 4.463 1.00 47.16 272 ASN A C 1
ATOM 2248 O O . ASN A 1 272 ? -0.436 -25.830 4.081 1.00 47.16 272 ASN A O 1
ATOM 2252 N N . SER A 1 273 ? -2.118 -24.746 5.088 1.00 45.38 273 SER A N 1
ATOM 2253 C CA . SER A 1 273 ? -1.390 -23.592 5.634 1.00 45.38 273 SER A CA 1
ATOM 2254 C C . SER A 1 273 ? -0.437 -23.925 6.807 1.00 45.38 273 SER A C 1
ATOM 2256 O O . SER A 1 273 ? 0.134 -23.014 7.399 1.00 45.38 273 SER A O 1
ATOM 2258 N N . HIS A 1 274 ? -0.231 -25.209 7.140 1.00 41.00 274 HIS A N 1
ATOM 2259 C CA . HIS A 1 274 ? 0.583 -25.690 8.268 1.00 41.00 274 HIS A CA 1
ATOM 2260 C C . HIS A 1 274 ? 1.553 -26.823 7.877 1.00 41.00 274 HIS A C 1
ATOM 2262 O O . HIS A 1 274 ? 1.513 -27.916 8.432 1.00 41.00 274 HIS A O 1
ATOM 2268 N N . ALA A 1 275 ? 2.465 -26.566 6.942 1.00 35.81 275 ALA A N 1
ATOM 2269 C CA . ALA A 1 275 ? 3.628 -27.428 6.727 1.00 35.81 275 ALA A CA 1
ATOM 2270 C C . ALA A 1 275 ? 4.869 -26.557 6.509 1.00 35.81 275 ALA A C 1
ATOM 2272 O O . ALA A 1 275 ? 5.279 -26.294 5.384 1.00 35.81 275 ALA A O 1
ATOM 2273 N N . ILE A 1 276 ? 5.434 -26.064 7.613 1.00 39.59 276 ILE A N 1
ATOM 2274 C CA . ILE A 1 276 ? 6.776 -25.461 7.630 1.00 39.59 276 ILE A CA 1
ATOM 2275 C C . ILE A 1 276 ? 7.869 -26.546 7.594 1.00 39.59 276 ILE A C 1
ATOM 2277 O O . ILE A 1 276 ? 9.026 -26.209 7.390 1.00 39.59 276 ILE A O 1
ATOM 2281 N N . ASP A 1 277 ? 7.531 -27.836 7.695 1.00 36.34 277 ASP A N 1
ATOM 2282 C CA . ASP A 1 277 ? 8.554 -28.882 7.851 1.00 36.34 277 ASP A CA 1
ATOM 2283 C C . ASP A 1 277 ? 8.285 -30.195 7.104 1.00 36.34 277 ASP A C 1
ATOM 2285 O O . ASP A 1 277 ? 8.919 -31.212 7.379 1.00 36.34 277 ASP A O 1
ATOM 2289 N N . ASP A 1 278 ? 7.367 -30.204 6.133 1.00 38.78 278 ASP A N 1
ATOM 2290 C CA . ASP A 1 278 ? 7.129 -31.411 5.342 1.00 38.78 278 ASP A CA 1
ATOM 2291 C C . ASP A 1 278 ? 7.881 -31.333 4.006 1.00 38.78 278 ASP A C 1
ATOM 2293 O O . ASP A 1 278 ? 7.431 -30.748 3.021 1.00 38.78 278 ASP A O 1
ATOM 2297 N N . LEU A 1 279 ? 9.067 -31.947 3.986 1.00 40.06 279 LEU A N 1
ATOM 2298 C CA . LEU A 1 279 ? 9.882 -32.237 2.797 1.00 40.06 279 LEU A CA 1
ATOM 2299 C C . LEU A 1 279 ? 9.144 -33.087 1.741 1.00 40.06 279 LEU A C 1
ATOM 2301 O O . LEU A 1 279 ? 9.701 -33.362 0.677 1.00 40.06 279 LEU A O 1
ATOM 2305 N N . SER A 1 280 ? 7.887 -33.470 1.977 1.00 43.44 280 SER A N 1
ATOM 2306 C CA . SER A 1 280 ? 6.975 -33.926 0.934 1.00 43.44 280 SER A CA 1
ATOM 2307 C C . SER A 1 280 ? 6.369 -32.730 0.190 1.00 43.44 280 SER A C 1
ATOM 2309 O O . SER A 1 280 ? 5.188 -32.406 0.294 1.00 43.44 280 SER A O 1
ATOM 2311 N N . ALA A 1 281 ? 7.191 -32.067 -0.628 1.00 47.06 281 ALA A N 1
ATOM 2312 C CA . ALA A 1 281 ? 6.678 -31.169 -1.651 1.00 47.06 281 ALA A CA 1
ATOM 2313 C C . ALA A 1 281 ? 5.706 -31.965 -2.533 1.00 47.06 281 ALA A C 1
ATOM 2315 O O . ALA A 1 281 ? 6.129 -32.705 -3.422 1.00 47.06 281 ALA A O 1
ATOM 2316 N N . THR A 1 282 ? 4.400 -31.845 -2.278 1.00 49.34 282 THR A N 1
ATOM 2317 C CA . THR A 1 282 ? 3.368 -32.261 -3.228 1.00 49.34 282 THR A CA 1
ATOM 2318 C C . THR A 1 282 ? 3.733 -31.603 -4.553 1.00 49.34 282 THR A C 1
ATOM 2320 O O . THR A 1 282 ? 3.633 -30.386 -4.698 1.00 49.34 282 THR A O 1
ATOM 2323 N N . GLN A 1 283 ? 4.262 -32.394 -5.487 1.00 53.78 283 GLN A N 1
ATOM 2324 C CA . GLN A 1 283 ? 4.617 -31.937 -6.821 1.00 53.78 283 GLN A CA 1
ATOM 2325 C C . GLN A 1 283 ? 3.310 -31.601 -7.539 1.00 53.78 283 GLN A C 1
ATOM 2327 O O . GLN A 1 283 ? 2.639 -32.472 -8.087 1.00 53.78 283 GLN A O 1
ATOM 2332 N N . TYR A 1 284 ? 2.917 -30.332 -7.479 1.00 64.25 284 TYR A N 1
ATOM 2333 C CA . TYR A 1 284 ? 1.901 -29.777 -8.363 1.00 64.25 284 TYR A CA 1
ATOM 2334 C C . TYR A 1 284 ? 2.498 -29.744 -9.771 1.00 64.25 284 TYR A C 1
ATOM 2336 O O . TYR A 1 284 ? 3.558 -29.150 -9.995 1.00 64.25 284 TYR A O 1
ATOM 2344 N N . THR A 1 285 ? 1.871 -30.460 -10.700 1.00 71.12 285 THR A N 1
ATOM 2345 C CA . THR A 1 285 ? 2.341 -30.610 -12.085 1.00 71.12 285 THR A CA 1
ATOM 2346 C C . THR A 1 285 ? 1.846 -29.484 -12.984 1.00 71.12 285 THR A C 1
ATOM 2348 O O . THR A 1 285 ? 2.370 -29.308 -14.081 1.00 71.12 285 THR A O 1
ATOM 2351 N N . GLU A 1 286 ? 0.867 -28.714 -12.513 1.00 82.56 286 GLU A N 1
ATOM 2352 C CA . GLU A 1 286 ? 0.193 -27.671 -13.266 1.00 82.56 286 GLU A CA 1
ATOM 2353 C C . GLU A 1 286 ? 1.179 -26.579 -13.718 1.00 82.56 286 GLU A C 1
ATOM 2355 O O . GLU A 1 286 ? 2.089 -26.143 -12.998 1.00 82.56 286 GLU A O 1
ATOM 2360 N N . THR A 1 287 ? 1.018 -26.129 -14.955 1.00 89.81 287 THR A N 1
ATOM 2361 C CA . THR A 1 287 ? 1.675 -24.943 -15.507 1.00 89.81 287 THR A CA 1
ATOM 2362 C C . THR A 1 287 ? 1.087 -23.666 -14.900 1.00 89.81 287 THR A C 1
ATOM 2364 O O . THR A 1 287 ? 0.031 -23.678 -14.269 1.00 89.81 287 THR A O 1
ATOM 2367 N N . THR A 1 288 ? 1.767 -22.532 -15.073 1.00 89.06 288 THR A N 1
ATOM 2368 C CA . THR A 1 288 ? 1.250 -21.230 -14.618 1.00 89.06 288 THR A CA 1
ATOM 2369 C C . THR A 1 288 ? -0.081 -20.871 -15.281 1.00 89.06 288 THR A C 1
ATOM 2371 O O . THR A 1 288 ? -0.954 -20.303 -14.626 1.00 89.06 288 THR A O 1
ATOM 2374 N N . ASP A 1 289 ? -0.262 -21.250 -16.548 1.00 90.88 289 ASP A N 1
ATOM 2375 C CA . ASP A 1 289 ? -1.509 -21.063 -17.291 1.00 90.88 289 ASP A CA 1
ATOM 2376 C C . ASP A 1 289 ? -2.634 -21.951 -16.776 1.00 90.88 289 ASP A C 1
ATOM 2378 O O . ASP A 1 289 ? -3.745 -21.469 -16.566 1.00 90.88 289 ASP A O 1
ATOM 2382 N N . GLU A 1 290 ? -2.351 -23.226 -16.510 1.00 91.44 290 GLU A N 1
ATOM 2383 C CA . GLU A 1 290 ? -3.324 -24.142 -15.909 1.00 91.44 290 GLU A CA 1
ATOM 2384 C C . GLU A 1 290 ? -3.755 -23.654 -14.523 1.00 91.44 290 GLU A C 1
ATOM 2386 O O . GLU A 1 290 ? -4.952 -23.601 -14.243 1.00 91.44 290 GLU A O 1
ATOM 2391 N N . MET A 1 291 ? -2.811 -23.201 -13.687 1.00 91.19 291 MET A N 1
ATOM 2392 C CA . MET A 1 291 ? -3.123 -22.598 -12.386 1.00 91.19 291 MET A CA 1
ATOM 2393 C C . MET A 1 291 ? -4.009 -21.357 -12.534 1.00 91.19 291 MET A C 1
ATOM 2395 O O . MET A 1 291 ? -5.002 -21.229 -11.819 1.00 91.19 291 MET A O 1
ATOM 2399 N N . ARG A 1 292 ? -3.693 -20.450 -13.470 1.00 93.56 292 ARG A N 1
ATOM 2400 C CA . ARG A 1 292 ? -4.511 -19.257 -13.747 1.00 93.56 292 ARG A CA 1
ATOM 2401 C C . ARG A 1 292 ? -5.917 -19.635 -14.217 1.00 93.56 292 ARG A C 1
ATOM 2403 O O . ARG A 1 292 ? -6.887 -19.031 -13.769 1.00 93.56 292 ARG A O 1
ATOM 2410 N N . ASN A 1 293 ? -6.036 -20.629 -15.093 1.00 93.44 293 ASN A N 1
ATOM 2411 C CA . ASN A 1 293 ? -7.318 -21.066 -15.640 1.00 93.44 293 ASN A CA 1
ATOM 2412 C C . ASN A 1 293 ? -8.189 -21.735 -14.568 1.00 93.44 293 ASN A C 1
ATOM 2414 O O . ASN A 1 293 ? -9.366 -21.406 -14.466 1.00 93.44 293 ASN A O 1
ATOM 2418 N N . LEU A 1 294 ? -7.615 -22.597 -13.721 1.00 93.81 294 LEU A N 1
ATOM 2419 C CA . LEU A 1 294 ? -8.312 -23.174 -12.563 1.00 93.81 294 LEU A CA 1
ATOM 2420 C C . LEU A 1 294 ? -8.736 -22.090 -11.567 1.00 93.81 294 LEU A C 1
ATOM 2422 O O . LEU A 1 294 ? -9.842 -22.132 -11.031 1.00 93.81 294 LEU A O 1
ATOM 2426 N N . PHE A 1 295 ? -7.876 -21.092 -11.357 1.00 95.44 295 PHE A N 1
ATOM 2427 C CA . PHE A 1 295 ? -8.177 -19.951 -10.503 1.00 95.44 295 PHE A CA 1
ATOM 2428 C C . PHE A 1 295 ? -9.317 -19.093 -11.060 1.00 95.44 295 PHE A C 1
ATOM 2430 O O . PHE A 1 295 ? -10.139 -18.618 -10.296 1.00 95.44 295 PHE A O 1
ATOM 2437 N N . PHE A 1 296 ? -9.435 -18.924 -12.374 1.00 96.00 296 PHE A N 1
ATOM 2438 C CA . PHE A 1 296 ? -10.614 -18.292 -12.970 1.00 96.00 296 PHE A CA 1
ATOM 2439 C C . PHE A 1 296 ? -11.861 -19.172 -12.867 1.00 96.00 296 PHE A C 1
ATOM 2441 O O . PHE A 1 296 ? -12.937 -18.683 -12.516 1.00 96.00 296 PHE A O 1
ATOM 2448 N N . GLN A 1 297 ? -11.714 -20.470 -13.136 1.00 95.19 297 GLN A N 1
ATOM 2449 C CA . GLN A 1 297 ? -12.829 -21.407 -13.169 1.00 95.19 297 GLN A CA 1
ATOM 2450 C C . GLN A 1 297 ? -13.526 -21.508 -11.809 1.00 95.19 297 GLN A C 1
ATOM 2452 O O . GLN A 1 297 ? -14.749 -21.481 -11.777 1.00 95.19 297 GLN A O 1
ATOM 2457 N N . ILE A 1 298 ? -12.797 -21.495 -10.686 1.00 95.25 298 ILE A N 1
ATOM 2458 C CA . ILE A 1 298 ? -13.431 -21.509 -9.357 1.00 95.25 298 ILE A CA 1
ATOM 2459 C C . ILE A 1 298 ? -14.300 -20.264 -9.095 1.00 95.25 298 ILE A C 1
ATOM 2461 O O . ILE A 1 298 ? -15.362 -20.381 -8.487 1.00 95.25 298 ILE A O 1
ATOM 2465 N N . PHE A 1 299 ? -13.915 -19.074 -9.575 1.00 96.19 299 PHE A N 1
ATOM 2466 C CA . PHE A 1 299 ? -14.781 -17.890 -9.476 1.00 96.19 299 PHE A CA 1
ATOM 2467 C C . PHE A 1 299 ? -15.987 -18.007 -10.408 1.00 96.19 299 PHE A C 1
ATOM 2469 O O . PHE A 1 299 ? -17.097 -17.661 -10.011 1.00 96.19 299 PHE A O 1
ATOM 2476 N N . LYS A 1 300 ? -15.787 -18.529 -11.621 1.00 95.12 300 LYS A N 1
ATOM 2477 C CA . LYS A 1 300 ? -16.858 -18.742 -12.597 1.00 95.12 300 LYS A CA 1
ATOM 2478 C C . LYS A 1 300 ? -17.893 -19.767 -12.124 1.00 95.12 300 LYS A C 1
ATOM 2480 O O . LYS A 1 300 ? -19.081 -19.501 -12.235 1.00 95.12 300 LYS A O 1
ATOM 2485 N N . ASP A 1 301 ? -17.456 -20.883 -11.548 1.00 95.25 301 ASP A N 1
ATOM 2486 C CA . ASP A 1 301 ? -18.328 -21.943 -11.021 1.00 95.25 301 ASP A CA 1
ATOM 2487 C C . ASP A 1 301 ? -19.205 -21.461 -9.856 1.00 95.25 301 ASP A C 1
ATOM 2489 O O . ASP A 1 301 ? -20.210 -22.094 -9.539 1.00 95.25 301 ASP A O 1
ATOM 2493 N N . ASN A 1 302 ? -18.826 -20.354 -9.209 1.00 9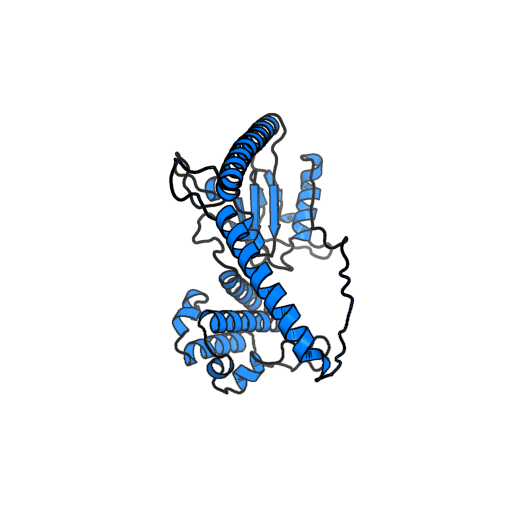4.88 302 ASN A N 1
ATOM 2494 C CA . ASN A 1 302 ? -19.565 -19.724 -8.116 1.00 94.88 302 ASN A CA 1
ATOM 2495 C C . ASN A 1 302 ? -20.254 -18.408 -8.536 1.00 94.88 302 ASN A C 1
ATOM 2497 O O . ASN A 1 302 ? -20.580 -17.606 -7.666 1.00 94.88 302 ASN A O 1
ATOM 2501 N N . ASP A 1 303 ? -20.451 -18.161 -9.837 1.00 94.69 303 ASP A N 1
ATOM 2502 C CA . ASP A 1 303 ? -21.112 -16.960 -10.381 1.00 94.69 303 ASP A CA 1
ATOM 2503 C C . ASP A 1 303 ? -20.410 -15.623 -10.046 1.00 94.69 303 ASP A C 1
ATOM 2505 O O . ASP A 1 303 ? -21.026 -14.558 -10.004 1.00 94.69 303 ASP A O 1
ATOM 2509 N N . TYR A 1 304 ? -19.089 -15.652 -9.843 1.00 95.50 304 TYR A N 1
ATOM 2510 C CA . TYR A 1 304 ? -18.253 -14.479 -9.556 1.00 95.50 304 TYR A CA 1
ATOM 2511 C C . TYR A 1 304 ? -17.228 -14.188 -10.662 1.00 95.50 304 TYR A C 1
ATOM 2513 O O . TYR A 1 304 ? -16.149 -13.650 -10.403 1.00 95.50 304 TYR A O 1
ATOM 2521 N N . GLU A 1 305 ? -17.540 -14.522 -11.916 1.00 95.06 305 GLU A N 1
ATOM 2522 C CA . GLU A 1 305 ? -16.620 -14.278 -13.034 1.00 95.06 305 GLU A CA 1
ATOM 2523 C C . GLU A 1 305 ? -16.310 -12.789 -13.256 1.00 95.06 305 GLU A C 1
ATOM 2525 O O . GLU A 1 305 ? -15.166 -12.441 -13.553 1.00 95.06 305 GLU A O 1
ATOM 2530 N N . ASP A 1 306 ? -17.286 -11.901 -13.053 1.00 93.62 306 ASP A N 1
ATOM 2531 C CA . ASP A 1 306 ? -17.096 -10.454 -13.207 1.00 93.62 306 ASP A CA 1
ATOM 2532 C C . ASP A 1 306 ? -16.115 -9.898 -12.175 1.00 93.62 306 ASP A C 1
ATOM 2534 O O . ASP A 1 306 ? -15.302 -9.025 -12.483 1.00 93.62 306 ASP A O 1
ATOM 2538 N N . HIS A 1 307 ? -16.133 -10.452 -10.957 1.00 93.94 307 HIS A N 1
ATOM 2539 C CA . HIS A 1 307 ? -15.167 -10.097 -9.922 1.00 93.94 307 HIS A CA 1
ATOM 2540 C C . HIS A 1 307 ? -13.743 -10.392 -10.387 1.00 93.94 307 HIS A C 1
ATOM 2542 O O . HIS A 1 307 ? -12.883 -9.524 -10.293 1.00 93.94 307 HIS A O 1
ATOM 2548 N N . PHE A 1 308 ? -13.500 -11.581 -10.942 1.00 94.94 308 PHE A N 1
ATOM 2549 C CA . PHE A 1 308 ? -12.187 -11.931 -11.478 1.00 94.94 308 PHE A CA 1
ATOM 2550 C C . PHE A 1 308 ? -11.780 -11.004 -12.631 1.00 94.94 308 PHE A C 1
ATOM 2552 O O . PHE A 1 308 ? -10.680 -10.448 -12.615 1.00 94.94 308 PHE A O 1
ATOM 2559 N N . LYS A 1 309 ? -12.672 -10.804 -13.613 1.00 92.69 309 LYS A N 1
ATOM 2560 C CA . LYS A 1 309 ? -12.402 -10.003 -14.822 1.00 92.69 309 LYS A CA 1
ATOM 2561 C C . LYS A 1 309 ? -12.050 -8.551 -14.491 1.00 92.69 309 LYS A C 1
ATOM 2563 O O . LYS A 1 309 ? -11.180 -7.984 -15.141 1.00 92.69 309 LYS A O 1
ATOM 2568 N N . ASN A 1 310 ? -12.638 -7.983 -13.436 1.00 91.12 310 ASN A N 1
ATOM 2569 C CA . ASN A 1 310 ? -12.300 -6.637 -12.962 1.00 91.12 310 ASN A CA 1
ATOM 2570 C C . ASN A 1 310 ? -10.834 -6.490 -12.513 1.00 91.12 310 ASN A C 1
ATOM 2572 O O . ASN A 1 310 ? -10.296 -5.384 -12.544 1.00 91.12 310 ASN A O 1
ATOM 2576 N N . TYR A 1 311 ? -10.185 -7.575 -12.079 1.00 90.31 311 TYR A N 1
ATOM 2577 C CA . TYR A 1 311 ? -8.788 -7.555 -11.635 1.00 90.31 311 TYR A CA 1
ATOM 2578 C C . TYR A 1 311 ? -7.817 -8.147 -12.656 1.00 90.31 311 TYR A C 1
ATOM 2580 O O . TYR A 1 311 ? -6.648 -7.742 -12.684 1.00 90.31 311 TYR A O 1
ATOM 2588 N N . TRP A 1 312 ? -8.263 -9.096 -13.479 1.00 90.44 312 TRP A N 1
ATOM 2589 C CA . TRP A 1 312 ? -7.420 -9.778 -14.452 1.00 90.44 312 TRP A CA 1
ATOM 2590 C C . TRP A 1 312 ? -8.185 -10.084 -15.742 1.00 90.44 312 TRP A C 1
ATOM 2592 O O . TRP A 1 312 ? -8.957 -11.037 -15.827 1.00 90.44 312 TRP A O 1
ATOM 2602 N N . GLU A 1 313 ? -7.924 -9.278 -16.772 1.00 82.25 313 GLU A N 1
ATOM 2603 C CA . GLU A 1 313 ? -8.432 -9.513 -18.122 1.00 82.25 313 GLU A CA 1
ATOM 2604 C C . GLU A 1 313 ? -7.554 -10.526 -18.866 1.00 82.25 313 GLU A C 1
ATOM 2606 O O . GLU A 1 313 ? -6.322 -10.423 -18.882 1.00 82.25 313 GLU A O 1
ATOM 2611 N N . PHE A 1 314 ? -8.191 -11.499 -19.516 1.00 73.75 314 PHE A N 1
ATOM 2612 C CA . PHE A 1 314 ? -7.517 -12.384 -20.456 1.00 73.75 314 PHE A CA 1
ATOM 2613 C C . PHE A 1 314 ? -7.279 -11.611 -21.748 1.00 73.75 314 PHE A C 1
ATOM 2615 O O . PHE A 1 314 ? -8.226 -11.306 -22.471 1.00 73.75 314 PHE A O 1
ATOM 2622 N N . LYS A 1 315 ? -6.019 -11.314 -22.067 1.00 56.78 315 LYS A N 1
ATOM 2623 C CA . LYS A 1 315 ? -5.678 -11.022 -23.457 1.00 56.78 315 LYS A CA 1
ATOM 2624 C C . LYS A 1 315 ? -5.844 -12.334 -24.217 1.00 56.78 315 LYS A C 1
ATOM 2626 O O . LYS A 1 315 ? -5.077 -13.267 -24.006 1.00 56.78 315 LYS A O 1
ATOM 2631 N N . THR A 1 316 ? -6.908 -12.446 -25.002 1.00 42.44 316 THR A N 1
ATOM 2632 C CA . THR A 1 316 ? -6.971 -13.448 -26.064 1.00 42.44 316 THR A CA 1
ATOM 2633 C C . THR A 1 316 ? -5.967 -13.014 -27.119 1.00 42.44 316 THR A C 1
ATOM 2635 O O . THR A 1 316 ? -6.168 -11.961 -27.727 1.00 42.44 316 THR A O 1
ATOM 2638 N N . ASP A 1 317 ? -4.876 -13.768 -27.245 1.00 36.94 317 ASP A N 1
ATOM 2639 C CA . ASP A 1 317 ? -3.944 -13.651 -28.370 1.00 36.94 317 ASP A CA 1
ATOM 2640 C C . ASP A 1 317 ? -4.646 -13.889 -29.716 1.00 36.94 317 ASP A C 1
ATOM 2642 O O . ASP A 1 317 ? -5.590 -14.721 -29.762 1.00 36.94 317 ASP A O 1
#

Mean predicted aligned error: 14.03 Å

pLDDT: mean 79.88, std 16.45, range [26.64, 96.19]

Sequence (317 aa):
MVSTVINLKQIKFDDSVSPLFKGDELELSSKNFIFAKNGSGKSTLSKSIYSQKQSEYEVHVFDGFESLIGENENLDAFSLAVGAGDKEAEIKELEKKILKTEQNLSLIQKQLDKRSSDGEEPTLFDDFQEKDKLYEKQYKKLDSFYKKSARTISLKRDPIIMVILTHNVHFYLNVQPHGNFKDDKGRTKYDKNNFYRIDHHEFIKITTEKEDLKTSYEALWIELKDLYECGHKLSMLNTMRRIIETFVKFNSLKQDRFYQGNEQYLKLFNVNSHAIDDLSATQYTETTDEMRNLFFQIFKDNDYEDHFKNYWEFKTD

InterPro domains:
  IPR026866 Protein CR006, P-loop domain [PF13166] (163-300)

Organism: Streptococcus salivarius (NCBI:txid1304)

Secondary structure (DSSP, 8-state):
---EEEEGGG---TT-SS-SSSSSEEEE-SEEEEEE-TTSSHHHHHHHHHHHHTTTS-------STTS---------------SSTHHHHHHHHHHHHHHHHHHHHHHHHHHSPPSSTTSPPPHHHHHHHHHHHHHHHHHHHHHHHHHHHHHHHHHSSPP-EEEEES-HHHHHHHSPS-----TTS--STTTSEEEEEETTEEEEE-STTTS---HHHHHHHHHHHHHHTT-HHHHHHHHHHHHHHHHHHTT--HHHHTTT-HHHHHHHSS-S--SS----------HHHHHHHHHHHHHHTT-HHHHHHH------